Protein AF-A0A9P6FKP7-F1 (afdb_monomer)

Solvent-accessible surface area (backbone atoms only — not comparable to full-atom values): 17713 Å² total; per-residue (Å²): 61,41,43,26,73,45,76,67,35,41,53,48,51,53,57,39,40,77,68,76,38,76,38,52,28,25,21,81,44,69,72,59,40,50,53,54,58,74,67,71,57,84,51,56,48,67,39,72,34,51,47,79,41,67,70,38,45,43,56,52,46,51,50,54,50,52,49,39,50,52,56,30,52,52,51,56,57,71,69,51,74,78,80,66,96,77,80,76,78,76,82,81,82,78,84,81,81,92,82,83,90,84,83,90,85,89,83,83,90,86,88,87,88,84,90,79,86,86,79,89,76,88,82,82,92,77,82,88,84,83,81,81,88,85,89,83,85,88,87,82,90,83,92,86,88,83,87,84,89,79,80,88,74,78,74,74,80,68,79,72,74,71,95,60,71,82,55,70,64,49,67,46,38,42,42,62,76,66,64,49,78,43,48,85,93,73,52,57,68,68,58,46,46,52,25,34,38,42,37,36,52,18,46,51,49,52,45,63,64,45,46,62,54,33,51,72,35,6,66,67,27,46,76,70,78,44,56,15,36,44,35,40,50,51,29,58,51,40,43,76,44,86,49,88,39,31,59,39,40,18,52,25,24,44,50,43,50,52,50,45,59,53,46,32,67,74,33,46,90,51,44,37,45,56,43,77,44,56,51,69,90,77,76,86,87,117

Organism: NCBI:txid979761

Radius of gyration: 29.58 Å; Cα contacts (8 Å, |Δi|>4): 314; chains: 1; bounding box: 71×68×76 Å

Structure (mmCIF, N/CA/C/O backbone):
data_AF-A0A9P6FKP7-F1
#
_entry.id   AF-A0A9P6FKP7-F1
#
loop_
_atom_site.group_PDB
_atom_site.id
_atom_site.type_symbol
_atom_site.label_atom_id
_atom_site.label_alt_id
_atom_site.label_comp_id
_atom_site.label_asym_id
_atom_site.label_entity_id
_atom_site.label_seq_id
_atom_site.pdbx_PDB_ins_code
_atom_site.Cartn_x
_atom_site.Cartn_y
_atom_site.Cartn_z
_atom_site.occupancy
_atom_site.B_iso_or_equiv
_atom_site.auth_seq_id
_atom_site.auth_comp_id
_atom_site.auth_asym_id
_atom_site.auth_atom_id
_atom_site.pdbx_PDB_model_num
ATOM 1 N N . VAL A 1 1 ? -6.312 4.242 1.056 1.00 92.69 1 VAL A N 1
ATOM 2 C CA . VAL A 1 1 ? -5.580 3.553 -0.030 1.00 92.69 1 VAL A CA 1
ATOM 3 C C . VAL A 1 1 ? -4.297 4.316 -0.304 1.00 92.69 1 VAL A C 1
ATOM 5 O O . VAL A 1 1 ? -4.347 5.527 -0.473 1.00 92.69 1 VAL A O 1
ATOM 8 N N . VAL A 1 2 ? -3.158 3.633 -0.291 1.00 88.81 2 VAL A N 1
ATOM 9 C CA . VAL A 1 2 ? -1.832 4.185 -0.591 1.00 88.81 2 VAL A CA 1
ATOM 10 C C . VAL A 1 2 ? -1.500 3.819 -2.038 1.00 88.81 2 VAL A C 1
ATOM 12 O O . VAL A 1 2 ? -1.581 2.641 -2.388 1.00 88.81 2 VAL A O 1
ATOM 15 N N . ASN A 1 3 ? -1.165 4.819 -2.860 1.00 77.69 3 ASN A N 1
ATOM 16 C CA . ASN A 1 3 ? -1.049 4.721 -4.322 1.00 77.69 3 ASN A CA 1
ATOM 17 C C . ASN A 1 3 ? -2.356 4.256 -5.009 1.00 77.69 3 ASN A C 1
ATOM 1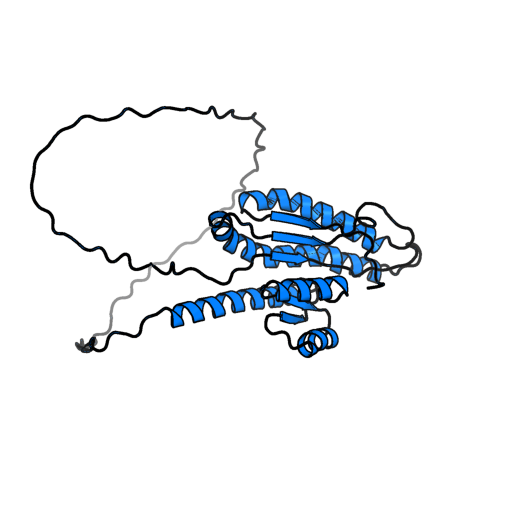9 O O . ASN A 1 3 ? -2.459 3.166 -5.571 1.00 77.69 3 ASN A O 1
ATOM 23 N N . GLY A 1 4 ? -3.394 5.098 -4.938 1.00 71.62 4 GLY A N 1
ATOM 24 C CA . GLY A 1 4 ? -4.665 4.893 -5.652 1.00 71.62 4 GLY A CA 1
ATOM 25 C C . GLY A 1 4 ? -4.664 5.386 -7.105 1.00 71.62 4 GLY A C 1
ATOM 26 O O . GLY A 1 4 ? -5.706 5.359 -7.755 1.00 71.62 4 GLY A O 1
ATOM 27 N N . SER A 1 5 ? -3.515 5.843 -7.607 1.00 72.69 5 SER A N 1
ATOM 28 C CA . SER A 1 5 ? -3.339 6.480 -8.917 1.00 72.69 5 SER A CA 1
ATOM 29 C C . SER A 1 5 ? -3.558 5.565 -10.121 1.00 72.69 5 SER A C 1
ATOM 31 O O . SER A 1 5 ? -3.745 6.056 -11.232 1.00 72.69 5 SER A O 1
ATOM 33 N N . THR A 1 6 ? -3.500 4.245 -9.935 1.00 80.19 6 THR A N 1
ATOM 34 C CA . THR A 1 6 ? -3.703 3.280 -11.025 1.00 80.19 6 THR A CA 1
ATOM 35 C C . THR A 1 6 ? -5.197 3.102 -11.333 1.00 80.19 6 THR A C 1
ATOM 37 O O . THR A 1 6 ? -6.032 3.408 -10.474 1.00 80.19 6 THR A O 1
ATOM 40 N N . PRO A 1 7 ? -5.580 2.584 -12.517 1.00 79.31 7 PRO A N 1
ATOM 41 C CA . PRO A 1 7 ? -6.981 2.297 -12.836 1.00 79.31 7 PRO A CA 1
ATOM 42 C C . PRO A 1 7 ? -7.657 1.388 -11.799 1.00 79.31 7 PRO A C 1
ATOM 44 O O . PRO A 1 7 ? -8.785 1.647 -11.386 1.00 79.31 7 PRO A O 1
ATOM 47 N N . GLU A 1 8 ? -6.940 0.372 -11.315 1.00 80.19 8 GLU A N 1
ATOM 48 C CA . GLU A 1 8 ? -7.398 -0.576 -10.295 1.00 80.19 8 GLU A CA 1
ATOM 49 C C . GLU A 1 8 ? -7.528 0.105 -8.928 1.00 80.19 8 GLU A C 1
ATOM 51 O O . GLU A 1 8 ? -8.533 -0.073 -8.242 1.00 80.19 8 GLU A O 1
ATOM 56 N N . GLY A 1 9 ? -6.541 0.928 -8.550 1.00 85.31 9 GLY A N 1
ATOM 57 C CA . GLY A 1 9 ? -6.569 1.719 -7.319 1.00 85.31 9 GLY A CA 1
ATOM 58 C C . GLY A 1 9 ? -7.733 2.711 -7.300 1.00 85.31 9 GLY A C 1
ATOM 59 O O . GLY A 1 9 ? -8.432 2.826 -6.295 1.00 85.31 9 GLY A O 1
ATOM 60 N N . SER A 1 10 ? -8.003 3.358 -8.433 1.00 85.56 10 SER A N 1
ATOM 61 C CA . SER A 1 10 ? -9.132 4.271 -8.608 1.00 85.56 10 SER A CA 1
ATOM 62 C C . SER A 1 10 ? -10.476 3.541 -8.561 1.00 85.56 10 SER A C 1
ATOM 64 O O . SER A 1 10 ? -11.374 3.977 -7.844 1.00 85.56 10 SER A O 1
ATOM 66 N N . ALA A 1 11 ? -10.623 2.412 -9.262 1.00 87.06 11 ALA A N 1
ATOM 67 C CA . ALA A 1 11 ? -11.843 1.603 -9.219 1.00 87.06 11 ALA A CA 1
ATOM 68 C C . ALA A 1 11 ? -12.126 1.049 -7.809 1.00 87.06 11 ALA A C 1
ATOM 70 O O . ALA A 1 11 ? -13.271 1.055 -7.355 1.00 87.06 11 ALA A O 1
ATOM 71 N N . LEU A 1 12 ? -11.082 0.637 -7.084 1.00 89.81 12 LEU A N 1
ATOM 72 C CA . LEU A 1 12 ? -11.168 0.204 -5.690 1.00 89.81 12 LEU A CA 1
ATOM 73 C C . LEU A 1 12 ? -11.616 1.337 -4.756 1.00 89.81 12 LEU A C 1
ATOM 75 O O . LEU A 1 12 ? -12.480 1.118 -3.912 1.00 89.81 12 LEU A O 1
ATOM 79 N N . VAL A 1 13 ? -11.059 2.542 -4.909 1.00 92.44 13 VAL A N 1
ATOM 80 C CA . VAL A 1 13 ? -11.443 3.724 -4.117 1.00 92.44 13 VAL A CA 1
ATOM 81 C C . VAL A 1 13 ? -12.921 4.073 -4.331 1.00 92.44 13 VAL A C 1
ATOM 83 O O . VAL A 1 13 ? -13.642 4.237 -3.350 1.00 92.44 13 VAL A O 1
ATOM 86 N N . LEU A 1 14 ? -13.394 4.083 -5.584 1.00 90.12 14 LEU A N 1
ATOM 87 C CA . LEU A 1 14 ? -14.816 4.275 -5.909 1.00 90.12 14 LEU A CA 1
ATOM 88 C C . LEU A 1 14 ? -15.705 3.179 -5.301 1.00 90.12 14 LEU A C 1
ATOM 90 O O . LEU A 1 14 ? -16.746 3.469 -4.718 1.00 90.12 14 LEU A O 1
ATOM 94 N N . SER A 1 15 ? -15.298 1.912 -5.414 1.00 91.56 15 SER A N 1
ATOM 95 C CA . SER A 1 15 ? -16.082 0.785 -4.897 1.00 91.56 15 SER A CA 1
ATOM 96 C C . SER A 1 15 ? -16.177 0.780 -3.367 1.00 91.56 15 SER A C 1
ATOM 98 O O . SER A 1 15 ? -17.172 0.306 -2.820 1.00 91.56 15 SER A O 1
ATOM 100 N N . LEU A 1 16 ? -15.164 1.302 -2.669 1.00 93.38 16 LEU A N 1
ATOM 101 C CA . LEU A 1 16 ? -15.177 1.470 -1.215 1.00 93.38 16 LEU A CA 1
ATOM 102 C C . LEU A 1 16 ? -16.105 2.615 -0.783 1.00 93.38 16 LEU A C 1
ATOM 104 O O . LEU A 1 16 ? -16.904 2.416 0.130 1.00 93.38 16 LEU A O 1
ATOM 108 N N . GLU A 1 17 ? -16.066 3.768 -1.455 1.00 92.25 17 GLU A N 1
ATOM 109 C CA . GLU A 1 17 ? -16.982 4.882 -1.160 1.00 92.25 17 GLU A CA 1
ATOM 110 C C . GLU A 1 17 ? -18.451 4.473 -1.384 1.00 92.25 17 GLU A C 1
ATOM 112 O O . GLU A 1 17 ? -19.287 4.646 -0.500 1.00 92.25 17 GLU A O 1
ATOM 117 N N . GLN A 1 18 ? -18.749 3.764 -2.479 1.00 91.06 18 GLN A N 1
ATOM 118 C CA . GLN A 1 18 ? -20.078 3.183 -2.744 1.00 91.06 18 GLN A CA 1
ATOM 119 C C . GLN A 1 18 ? -20.548 2.158 -1.690 1.00 91.06 18 GLN A C 1
ATOM 121 O O . GLN A 1 18 ? -21.735 1.837 -1.630 1.00 91.06 18 GLN A O 1
ATOM 126 N N . GLN A 1 19 ? -19.642 1.635 -0.859 1.00 92.56 19 GLN A N 1
ATOM 127 C CA . GLN A 1 19 ? -19.947 0.759 0.281 1.00 92.56 19 GLN A CA 1
ATOM 128 C C . GLN A 1 19 ? -20.042 1.521 1.620 1.00 92.56 19 GLN A C 1
ATOM 130 O O . GLN A 1 19 ? -20.167 0.887 2.670 1.00 92.56 19 GLN A O 1
ATOM 135 N N . GLY A 1 20 ? -19.996 2.857 1.604 1.00 91.81 20 GLY A N 1
ATOM 136 C CA . GLY A 1 20 ? -20.065 3.708 2.795 1.00 91.81 20 GLY A CA 1
ATOM 137 C C . GLY A 1 20 ? -18.758 3.781 3.589 1.00 91.81 20 GLY A C 1
ATOM 138 O O . GLY A 1 20 ? -18.792 3.966 4.806 1.00 91.81 20 GLY A O 1
ATOM 139 N N . PHE A 1 21 ? -17.603 3.587 2.941 1.00 94.00 21 PHE A N 1
ATOM 140 C CA . PHE A 1 21 ? -16.301 3.855 3.556 1.00 94.00 21 PHE A CA 1
ATOM 141 C C . PHE A 1 21 ? -15.818 5.266 3.223 1.00 94.00 21 PHE A C 1
ATOM 143 O O . PHE A 1 21 ? -15.814 5.657 2.062 1.00 94.00 21 PHE A O 1
ATOM 150 N N . ILE A 1 22 ? -15.274 5.963 4.223 1.00 95.38 22 ILE A N 1
ATOM 151 C CA . ILE A 1 22 ? -14.462 7.164 4.003 1.00 95.38 22 ILE A CA 1
ATOM 152 C C . ILE A 1 22 ? -13.069 6.738 3.527 1.00 95.38 22 ILE A C 1
ATOM 154 O O . ILE A 1 22 ? -12.379 5.960 4.196 1.00 95.38 22 ILE A O 1
ATOM 158 N N . VAL A 1 23 ? -12.652 7.224 2.356 1.00 95.69 23 VAL A N 1
ATOM 159 C CA . VAL A 1 23 ? -11.459 6.763 1.637 1.00 95.69 23 VAL A CA 1
ATOM 160 C C . VAL A 1 23 ? -10.448 7.889 1.439 1.00 95.69 23 VAL A C 1
ATOM 162 O O . VAL A 1 23 ? -10.459 8.620 0.451 1.00 95.69 23 VAL A O 1
ATOM 165 N N . PHE A 1 24 ? -9.469 7.954 2.337 1.00 96.00 24 PHE A N 1
ATOM 166 C CA . PHE A 1 24 ? -8.235 8.697 2.082 1.00 96.00 24 PHE A CA 1
ATOM 167 C C . PHE A 1 24 ? -7.427 8.003 0.982 1.00 96.00 24 PHE A C 1
ATOM 169 O O . PHE A 1 24 ? -7.105 6.816 1.113 1.00 96.00 24 PHE A O 1
ATOM 176 N N . VAL A 1 25 ? -7.090 8.719 -0.093 1.00 94.69 25 VAL A N 1
ATOM 177 C CA . VAL A 1 25 ? -6.343 8.182 -1.240 1.00 94.69 25 VAL A CA 1
ATOM 178 C C . VAL A 1 25 ? -5.053 8.965 -1.485 1.00 94.69 25 VAL A C 1
ATOM 180 O O . VAL A 1 25 ? -5.077 10.156 -1.778 1.00 94.69 25 VAL A O 1
ATOM 183 N N . GLY A 1 26 ? -3.916 8.277 -1.369 1.00 93.19 26 GLY A N 1
ATOM 184 C CA . GLY A 1 26 ? -2.616 8.814 -1.767 1.00 93.19 26 GLY A CA 1
ATOM 185 C C . GLY A 1 26 ? -2.457 8.772 -3.287 1.00 93.19 26 GLY A C 1
ATOM 186 O O . GLY A 1 26 ? -2.590 7.694 -3.875 1.00 93.19 26 GLY A O 1
ATOM 187 N N . VAL A 1 27 ? -2.173 9.924 -3.896 1.00 91.56 27 VAL A N 1
ATOM 188 C CA . VAL A 1 27 ? -1.928 10.115 -5.336 1.00 91.56 27 VAL A CA 1
ATOM 189 C C . VAL A 1 27 ? -0.565 10.768 -5.584 1.00 91.56 27 VAL A C 1
ATOM 191 O O . VAL A 1 27 ? -0.015 11.402 -4.689 1.00 91.56 27 VAL A O 1
ATOM 194 N N . ALA A 1 28 ? -0.008 10.627 -6.787 1.00 86.88 28 ALA A N 1
ATOM 195 C CA . ALA A 1 28 ? 1.350 11.088 -7.092 1.00 86.88 28 ALA A CA 1
ATOM 196 C C . ALA A 1 28 ? 1.440 12.578 -7.475 1.00 86.88 28 ALA A C 1
ATOM 198 O O . ALA A 1 28 ? 2.487 13.194 -7.296 1.00 86.88 28 ALA A O 1
ATOM 199 N N . ASP A 1 29 ? 0.368 13.163 -8.020 1.00 89.75 29 ASP A N 1
ATOM 200 C CA . ASP A 1 29 ? 0.383 14.524 -8.564 1.00 89.75 29 ASP A CA 1
ATOM 201 C C . ASP A 1 29 ? -0.963 15.260 -8.404 1.00 89.75 29 ASP A C 1
ATOM 203 O O . ASP A 1 29 ? -1.979 14.694 -7.986 1.00 89.75 29 ASP A O 1
ATOM 207 N N . SER A 1 30 ? -0.963 16.555 -8.732 1.00 91.44 30 SER A N 1
ATOM 208 C CA . SER A 1 30 ? -2.143 17.416 -8.640 1.00 91.44 30 SER A CA 1
ATOM 209 C C . SER A 1 30 ? -3.207 17.135 -9.705 1.00 91.44 30 SER A C 1
ATOM 211 O O . SER A 1 30 ? -4.384 17.335 -9.430 1.00 91.44 30 SER A O 1
ATOM 213 N N . ALA A 1 31 ? -2.856 16.636 -10.892 1.00 90.31 31 ALA A N 1
ATOM 214 C CA . ALA A 1 31 ? -3.838 16.321 -11.932 1.00 90.31 31 ALA A CA 1
ATOM 215 C C . ALA A 1 31 ? -4.692 15.097 -11.553 1.00 90.31 31 ALA A C 1
ATOM 217 O O . ALA A 1 31 ? -5.891 15.065 -11.834 1.00 90.31 31 ALA A O 1
ATOM 218 N N . GLN A 1 32 ? -4.092 14.127 -10.857 1.00 87.38 32 GLN A N 1
ATOM 219 C CA . GLN A 1 32 ? -4.777 12.979 -10.257 1.00 87.38 32 GLN A CA 1
ATOM 220 C C . GLN A 1 32 ? -5.671 13.399 -9.081 1.00 87.38 32 GLN A C 1
ATOM 222 O O . GLN A 1 32 ? -6.799 12.924 -8.960 1.00 87.38 32 GLN A O 1
ATOM 227 N N . LEU A 1 33 ? -5.204 14.324 -8.237 1.00 90.31 33 LEU A N 1
ATOM 228 C CA . LEU A 1 33 ? -5.996 14.906 -7.148 1.00 90.31 33 LEU A CA 1
ATOM 229 C C . LEU A 1 33 ? -7.242 15.643 -7.684 1.00 90.31 33 LEU A C 1
ATOM 231 O O . LEU A 1 33 ? -8.353 15.388 -7.219 1.00 90.31 33 LEU A O 1
ATOM 235 N N . GLU A 1 34 ? -7.085 16.458 -8.730 1.00 89.88 34 GLU A N 1
ATOM 236 C CA . GLU A 1 34 ? -8.200 17.124 -9.419 1.00 89.88 34 GLU A CA 1
ATOM 237 C C . GLU A 1 34 ? -9.125 16.149 -10.175 1.00 89.88 34 GLU A C 1
ATOM 239 O O . GLU A 1 34 ? -10.302 16.442 -10.369 1.00 89.88 34 GLU A O 1
ATOM 244 N N . GLU A 1 35 ? -8.646 14.975 -10.603 1.00 88.19 35 GLU A N 1
ATOM 245 C CA . GLU A 1 35 ? -9.503 13.914 -11.161 1.00 88.19 35 GLU A CA 1
ATOM 246 C C . GLU A 1 35 ? -10.424 13.300 -10.101 1.00 88.19 35 GLU A C 1
ATOM 248 O O . GLU A 1 35 ? -11.600 13.077 -10.390 1.00 88.19 35 GLU A O 1
ATOM 253 N N . PHE A 1 36 ? -9.946 13.091 -8.870 1.00 88.06 36 PHE A N 1
ATOM 254 C CA . PHE A 1 36 ? -10.815 12.657 -7.773 1.00 88.06 36 PHE A CA 1
ATOM 255 C C . PHE A 1 36 ? -11.839 13.738 -7.395 1.00 88.06 36 PHE A C 1
ATOM 257 O O . PHE A 1 36 ? -13.023 13.421 -7.285 1.00 88.06 36 PHE A O 1
ATOM 264 N N . TYR A 1 37 ? -11.443 15.013 -7.292 1.00 88.31 37 TYR A N 1
ATOM 265 C CA . TYR A 1 37 ? -12.398 16.094 -7.007 1.00 88.31 37 TYR A CA 1
ATOM 266 C C . TYR A 1 37 ? -13.434 16.302 -8.121 1.00 88.31 37 TYR A C 1
ATOM 268 O O . TYR A 1 37 ? -14.619 16.471 -7.828 1.00 88.31 37 TYR A O 1
ATOM 276 N N . ARG A 1 38 ? -13.048 16.208 -9.403 1.00 87.19 38 ARG A N 1
ATOM 277 C CA . ARG A 1 38 ? -13.991 16.317 -10.536 1.00 87.19 38 ARG A CA 1
ATOM 278 C C . ARG A 1 38 ? -15.040 15.202 -10.593 1.00 87.19 38 ARG A C 1
ATOM 280 O O . ARG A 1 38 ? -16.027 15.363 -11.308 1.00 87.19 38 ARG A O 1
ATOM 287 N N . ARG A 1 39 ? -14.874 14.104 -9.845 1.00 82.44 39 ARG A N 1
ATOM 288 C CA . ARG A 1 39 ? -15.897 13.051 -9.707 1.00 82.44 39 ARG A CA 1
ATOM 289 C C . ARG A 1 39 ? -17.008 13.418 -8.709 1.00 82.44 39 ARG A C 1
ATOM 291 O O . ARG A 1 39 ? -18.053 12.780 -8.739 1.00 82.44 39 ARG A O 1
ATOM 298 N N . GLY A 1 40 ? -16.831 14.466 -7.893 1.00 66.38 40 GLY A N 1
ATOM 299 C CA . GLY A 1 40 ? -17.883 15.046 -7.035 1.00 66.38 40 GLY A CA 1
ATOM 300 C C . GLY A 1 40 ? -18.221 14.251 -5.766 1.00 66.38 40 GLY A C 1
ATOM 301 O O . GLY A 1 40 ? -19.252 14.494 -5.136 1.00 66.38 40 GLY A O 1
ATOM 302 N N . LEU A 1 41 ? -17.365 13.299 -5.410 1.00 75.00 41 LEU A N 1
ATOM 303 C CA . LEU A 1 41 ? -17.586 12.284 -4.382 1.00 75.00 41 LEU A CA 1
ATOM 304 C C . LEU A 1 41 ? -17.176 12.803 -2.998 1.00 75.00 41 LEU A C 1
ATOM 306 O O . LEU A 1 41 ? -16.128 13.432 -2.861 1.00 75.00 41 LEU A O 1
ATOM 310 N N . GLN A 1 42 ? -18.038 12.611 -1.996 1.00 79.12 42 GLN A N 1
ATOM 311 C CA . GLN A 1 42 ? -17.963 13.350 -0.724 1.00 79.12 42 GLN A CA 1
ATOM 312 C C . GLN A 1 42 ? -17.009 12.698 0.280 1.00 79.12 42 GLN A C 1
ATOM 314 O O . GLN A 1 42 ? -16.257 13.393 0.962 1.00 79.12 42 GLN A O 1
ATOM 319 N N . ASP A 1 43 ? -17.007 11.366 0.327 1.00 92.06 43 ASP A N 1
ATOM 320 C CA . ASP A 1 43 ? -16.254 10.577 1.305 1.00 92.06 43 ASP A CA 1
ATOM 321 C C . ASP A 1 43 ? -14.855 10.169 0.791 1.00 92.06 43 ASP A C 1
ATOM 323 O O . ASP A 1 43 ? -14.164 9.354 1.406 1.00 92.06 43 ASP A O 1
ATOM 327 N N . ILE A 1 44 ? -14.399 10.736 -0.335 1.00 93.56 44 ILE A N 1
ATOM 328 C CA . ILE A 1 44 ? -13.060 10.506 -0.899 1.00 93.56 44 ILE A CA 1
ATOM 329 C C . ILE A 1 44 ? -12.162 11.713 -0.623 1.00 93.56 44 ILE A C 1
ATOM 331 O O . ILE A 1 44 ? -12.423 12.828 -1.071 1.00 93.56 44 ILE A O 1
ATOM 335 N N . HIS A 1 45 ? -11.041 11.473 0.055 1.00 94.00 45 HIS A N 1
ATOM 336 C CA . HIS A 1 45 ? -10.071 12.507 0.416 1.00 94.00 45 HIS A CA 1
ATOM 337 C C . HIS A 1 45 ? -8.734 12.271 -0.311 1.00 94.00 45 HIS A C 1
ATOM 339 O O . HIS A 1 45 ? -7.885 11.525 0.195 1.00 94.00 45 HIS A O 1
ATOM 345 N N . PRO A 1 46 ? -8.526 12.858 -1.507 1.00 93.94 46 PRO A N 1
ATOM 346 C CA . PRO A 1 46 ? -7.267 12.750 -2.228 1.00 93.94 46 PRO A CA 1
ATOM 347 C C . PRO A 1 46 ? -6.171 13.596 -1.575 1.00 93.94 46 PRO A C 1
ATOM 349 O O . PRO A 1 46 ? -6.377 14.746 -1.186 1.00 93.94 46 PRO A O 1
ATOM 352 N N . VAL A 1 47 ? -4.975 13.025 -1.472 1.00 94.31 47 VAL A N 1
ATOM 353 C CA . VAL A 1 47 ? -3.788 13.674 -0.908 1.00 94.31 47 VAL A CA 1
ATOM 354 C C . VAL A 1 47 ? -2.587 13.332 -1.781 1.00 94.31 47 VAL A C 1
ATOM 356 O O . VAL A 1 47 ? -2.390 12.167 -2.114 1.00 94.31 47 VAL A O 1
ATOM 359 N N . ILE A 1 48 ? -1.768 14.324 -2.134 1.00 93.69 48 ILE A N 1
ATOM 360 C CA . ILE A 1 48 ? -0.490 14.073 -2.815 1.00 93.69 48 ILE A CA 1
ATOM 361 C C . ILE A 1 48 ? 0.484 13.434 -1.817 1.00 93.69 48 ILE A C 1
ATOM 363 O O . ILE A 1 48 ? 0.692 13.986 -0.734 1.00 93.69 48 ILE A O 1
ATOM 367 N N . VAL A 1 49 ? 1.051 12.282 -2.179 1.00 93.44 49 VAL A N 1
ATOM 368 C CA . VAL A 1 49 ? 1.987 11.494 -1.364 1.00 93.44 49 VAL A CA 1
ATOM 369 C C . VAL A 1 49 ? 3.083 10.928 -2.265 1.00 93.44 49 VAL A C 1
ATOM 371 O O . VAL A 1 49 ? 2.784 10.120 -3.145 1.00 93.44 49 VAL A O 1
ATOM 374 N N . ASP A 1 50 ? 4.342 11.300 -2.023 1.00 92.31 50 ASP A N 1
ATOM 375 C CA . ASP A 1 50 ? 5.481 10.527 -2.534 1.00 92.31 50 ASP A CA 1
ATOM 376 C C . ASP A 1 50 ? 5.822 9.428 -1.515 1.00 92.31 50 ASP A C 1
ATOM 378 O O . ASP A 1 50 ? 5.736 9.641 -0.305 1.00 92.31 50 ASP A O 1
ATOM 382 N N . LEU A 1 51 ? 6.161 8.233 -1.998 1.00 91.38 51 LEU A N 1
ATOM 383 C CA . LEU A 1 51 ? 6.477 7.077 -1.157 1.00 91.38 51 LEU A CA 1
ATOM 384 C C . LEU A 1 51 ? 7.985 6.896 -0.940 1.00 91.38 51 LEU A C 1
ATOM 386 O O . LEU A 1 51 ? 8.355 6.046 -0.133 1.00 91.38 51 LEU A O 1
ATOM 390 N N . THR A 1 52 ? 8.850 7.685 -1.594 1.00 91.50 52 THR A N 1
ATOM 391 C CA . THR A 1 52 ? 10.269 7.773 -1.191 1.00 91.50 52 THR A CA 1
ATOM 392 C C . THR A 1 52 ? 10.494 8.690 0.013 1.00 91.50 52 THR A C 1
ATOM 394 O O . THR A 1 52 ? 11.489 8.524 0.713 1.00 91.50 52 THR A O 1
ATOM 397 N N . GLU A 1 53 ? 9.570 9.616 0.296 1.00 94.75 53 GLU A N 1
ATOM 398 C CA . GLU A 1 53 ? 9.772 10.693 1.274 1.00 94.75 53 GLU A CA 1
ATOM 399 C C . GLU A 1 53 ? 9.002 10.450 2.584 1.00 94.75 53 GLU A C 1
ATOM 401 O O . GLU A 1 53 ? 7.770 10.528 2.623 1.00 94.75 53 GLU A O 1
ATOM 406 N N . GLU A 1 54 ? 9.722 10.212 3.688 1.00 96.12 54 GLU A N 1
ATOM 407 C CA . GLU A 1 54 ? 9.127 9.922 5.005 1.00 96.12 54 GLU A CA 1
ATOM 408 C C . GLU A 1 54 ? 8.153 11.010 5.478 1.00 96.12 54 GLU A C 1
ATOM 410 O O . GLU A 1 54 ? 7.029 10.685 5.866 1.00 96.12 54 GLU A O 1
ATOM 415 N N . ASP A 1 55 ? 8.516 12.290 5.357 1.00 97.38 55 ASP A N 1
ATOM 416 C CA . ASP A 1 55 ? 7.641 13.408 5.732 1.00 97.38 55 ASP A CA 1
ATOM 417 C C . ASP A 1 55 ? 6.344 13.454 4.904 1.00 97.38 55 ASP A C 1
ATOM 419 O O . ASP A 1 55 ? 5.298 13.858 5.416 1.00 97.38 55 ASP A O 1
ATOM 423 N N . SER A 1 56 ? 6.369 13.006 3.642 1.00 96.06 56 SER A N 1
ATOM 424 C CA . SER A 1 56 ? 5.179 12.969 2.780 1.00 96.06 56 SER A CA 1
ATOM 425 C C . SER A 1 56 ? 4.207 11.878 3.233 1.00 96.06 56 SER A C 1
ATOM 427 O O . SER A 1 56 ? 3.010 12.130 3.414 1.00 96.06 56 SER A O 1
ATOM 429 N N . VAL A 1 57 ? 4.729 10.679 3.515 1.00 96.00 57 VAL A N 1
ATOM 430 C CA . VAL A 1 57 ? 3.936 9.565 4.055 1.00 96.00 57 VAL A CA 1
ATOM 431 C C . VAL A 1 57 ? 3.434 9.878 5.465 1.00 96.00 57 VAL A C 1
ATOM 433 O O . VAL A 1 57 ? 2.271 9.608 5.773 1.00 96.00 57 VAL A O 1
ATOM 436 N N . LYS A 1 58 ? 4.256 10.509 6.310 1.00 97.00 58 LYS A N 1
ATOM 437 C CA . LYS A 1 58 ? 3.841 10.947 7.645 1.00 97.00 58 LYS A CA 1
ATOM 438 C C . LYS A 1 58 ? 2.725 11.991 7.562 1.00 97.00 58 LYS A C 1
ATOM 440 O O . LYS A 1 58 ? 1.686 11.801 8.186 1.00 97.00 58 LYS A O 1
ATOM 445 N N . ALA A 1 59 ? 2.867 13.029 6.735 1.00 97.19 59 ALA A N 1
ATOM 446 C CA . ALA A 1 59 ? 1.842 14.061 6.560 1.00 97.19 59 ALA A CA 1
ATOM 447 C C . ALA A 1 59 ? 0.513 13.516 5.994 1.00 97.19 59 ALA A C 1
ATOM 449 O O . ALA A 1 59 ? -0.552 14.077 6.262 1.00 97.19 59 ALA A O 1
ATOM 450 N N . PHE A 1 60 ? 0.543 12.415 5.234 1.00 96.31 60 PHE A N 1
ATOM 451 C CA . PHE A 1 60 ? -0.665 11.681 4.846 1.00 96.31 60 PHE A CA 1
ATOM 452 C C . PHE A 1 60 ? -1.338 11.000 6.044 1.00 96.31 60 PHE A C 1
ATOM 454 O O . PHE A 1 60 ? -2.545 11.147 6.235 1.00 96.31 60 PHE A O 1
ATOM 461 N N . VAL A 1 61 ? -0.571 10.288 6.872 1.00 96.88 61 VAL A N 1
ATOM 462 C CA . VAL A 1 61 ? -1.102 9.593 8.055 1.00 96.88 61 VAL A CA 1
ATOM 463 C C . VAL A 1 61 ? -1.575 10.572 9.132 1.00 96.88 61 VAL A C 1
ATOM 465 O O . VAL A 1 61 ? -2.632 10.350 9.721 1.00 96.88 61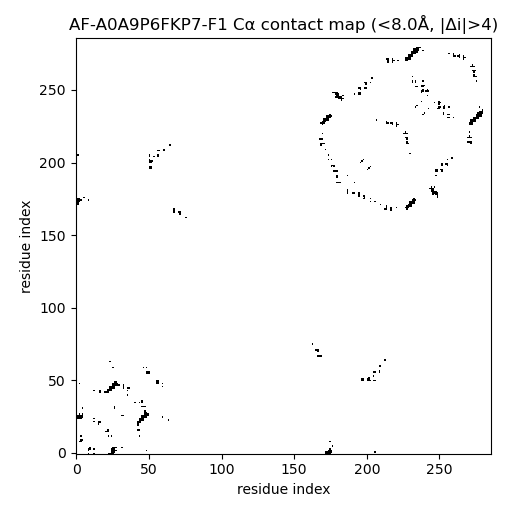 VAL A O 1
ATOM 468 N N . ASP A 1 62 ? -0.873 11.687 9.331 1.00 97.19 62 ASP A N 1
ATOM 469 C CA . ASP A 1 62 ? -1.275 12.760 10.246 1.00 97.19 62 ASP A CA 1
ATOM 470 C C . ASP A 1 62 ? -2.647 13.342 9.856 1.00 97.19 62 ASP A C 1
ATOM 472 O O . ASP A 1 62 ? -3.486 13.567 10.725 1.00 97.19 62 ASP A O 1
ATOM 476 N N . LYS A 1 63 ? -2.930 13.512 8.552 1.00 96.81 63 LYS A N 1
ATOM 477 C CA . LYS A 1 63 ? -4.259 13.935 8.061 1.00 96.81 63 LYS A CA 1
ATOM 478 C C . LYS A 1 63 ? -5.350 12.905 8.360 1.00 96.81 63 LYS A C 1
ATOM 480 O O . LYS A 1 63 ? -6.448 13.291 8.754 1.00 96.81 63 LYS A O 1
ATOM 485 N N . VAL A 1 64 ? -5.056 11.610 8.207 1.00 96.62 64 VAL A N 1
ATOM 486 C CA . VAL A 1 64 ? -5.991 10.524 8.563 1.00 96.62 64 VAL A CA 1
ATOM 487 C C . VAL A 1 64 ? -6.275 10.528 10.069 1.00 96.62 64 VAL A C 1
ATOM 489 O O . VAL A 1 64 ? -7.430 10.404 10.472 1.00 96.62 64 VAL A O 1
ATOM 492 N N . ALA A 1 65 ? -5.245 10.696 10.902 1.00 95.88 65 ALA A N 1
ATOM 493 C CA . ALA A 1 65 ? -5.386 10.767 12.355 1.00 95.88 65 ALA A CA 1
ATOM 494 C C . ALA A 1 65 ? -6.205 11.993 12.789 1.00 95.88 65 ALA A C 1
ATOM 496 O O . ALA A 1 65 ? -7.197 11.836 13.498 1.00 95.88 65 ALA A O 1
ATOM 497 N N . ALA A 1 66 ? -5.851 13.184 12.296 1.00 95.62 66 ALA A N 1
ATOM 498 C CA . ALA A 1 66 ? -6.536 14.434 12.617 1.00 95.62 66 ALA A CA 1
ATOM 499 C C . ALA A 1 66 ? -8.013 14.422 12.196 1.00 95.62 66 ALA A C 1
ATOM 501 O O . ALA A 1 66 ? -8.861 14.886 12.952 1.00 95.62 66 ALA A O 1
ATOM 502 N N . PHE A 1 67 ? -8.346 13.842 11.036 1.00 94.94 67 PHE A N 1
ATOM 503 C CA . PHE A 1 67 ? -9.740 13.666 10.620 1.00 94.94 67 PHE A CA 1
ATOM 504 C C . PHE A 1 67 ? -10.508 12.731 11.561 1.00 94.94 67 PHE A C 1
ATOM 506 O O . PHE A 1 67 ? -11.615 13.056 11.985 1.00 94.94 67 PHE A O 1
ATOM 513 N N . ILE A 1 68 ? -9.924 11.579 11.915 1.00 93.00 68 ILE A N 1
ATOM 514 C CA . ILE A 1 68 ? -10.545 10.632 12.850 1.00 93.00 68 ILE A CA 1
ATOM 515 C C . ILE A 1 68 ? -10.789 11.302 14.207 1.00 93.00 68 ILE A C 1
ATOM 517 O O . ILE A 1 68 ? -11.845 11.100 14.798 1.00 93.00 68 ILE A O 1
ATOM 521 N N . GLU A 1 69 ? -9.849 12.099 14.707 1.00 91.06 69 GLU A N 1
ATOM 522 C CA . GLU A 1 69 ? -9.993 12.771 16.002 1.00 91.06 69 GLU A CA 1
ATOM 523 C C . GLU A 1 69 ? -11.035 13.904 15.918 1.00 91.06 69 GLU A C 1
ATOM 525 O O . GLU A 1 69 ? -12.021 13.857 16.652 1.00 91.06 69 GLU A O 1
ATOM 530 N N . GLN A 1 70 ? -10.957 14.793 14.918 1.00 91.06 70 GLN A N 1
ATOM 531 C CA . GLN A 1 70 ? -11.935 15.870 14.691 1.00 91.06 70 GLN A CA 1
ATOM 532 C C . GLN A 1 70 ? -13.385 15.369 14.556 1.00 91.06 70 GLN A C 1
ATOM 534 O O . GLN A 1 70 ? -14.299 15.958 15.134 1.00 91.06 70 GLN A O 1
ATOM 539 N N . GLN A 1 71 ? -13.620 14.301 13.787 1.00 89.56 71 GLN A N 1
ATOM 540 C CA . GLN A 1 71 ? -14.974 13.775 13.579 1.00 89.56 71 GLN A CA 1
ATOM 541 C C . GLN A 1 71 ? -15.557 13.152 14.853 1.00 89.56 71 GLN A C 1
ATOM 543 O O . GLN A 1 71 ? -16.753 13.275 15.118 1.00 89.56 71 GLN A O 1
ATOM 548 N N . ASN A 1 72 ? -14.722 12.496 15.662 1.00 87.25 72 ASN A N 1
ATOM 549 C CA . ASN A 1 72 ? -15.159 11.927 16.933 1.00 87.25 72 ASN A CA 1
ATOM 550 C C . ASN A 1 72 ? -15.396 13.015 17.995 1.00 87.25 72 ASN A C 1
ATOM 552 O O . ASN A 1 72 ? -16.378 12.923 18.728 1.00 87.25 72 ASN A O 1
ATOM 556 N N . ASP A 1 73 ? -14.578 14.069 18.028 1.00 85.75 73 ASP A N 1
ATOM 557 C CA . ASP A 1 73 ? -14.790 15.223 18.910 1.00 85.75 73 ASP A CA 1
ATOM 558 C C . ASP A 1 73 ? -16.092 15.968 18.570 1.00 85.75 73 ASP A C 1
ATOM 560 O O . ASP A 1 73 ? -16.864 16.296 19.470 1.00 85.75 73 ASP A O 1
ATOM 564 N N . HIS A 1 74 ? -16.395 16.168 17.280 1.00 79.31 74 HIS A N 1
ATOM 565 C CA . HIS A 1 74 ? -17.659 16.773 16.837 1.00 79.31 74 HIS A CA 1
ATOM 566 C C . HIS A 1 74 ? -18.883 15.979 17.326 1.00 79.31 74 HIS A C 1
ATOM 568 O O . HIS A 1 74 ? -19.821 16.553 17.878 1.00 79.31 74 HIS A O 1
ATOM 574 N N . LEU A 1 75 ? -18.848 14.649 17.201 1.00 75.31 75 LEU A N 1
ATOM 575 C CA . LEU A 1 75 ? -19.907 13.767 17.702 1.00 75.31 75 LEU A CA 1
ATOM 576 C C . LEU A 1 75 ? -20.048 13.821 19.231 1.00 75.31 75 LEU A C 1
ATOM 578 O O . LEU A 1 75 ? -21.163 13.769 19.746 1.00 75.31 75 LEU A O 1
ATOM 582 N N . LEU A 1 76 ? -18.944 13.949 19.974 1.00 71.31 76 LEU A N 1
ATOM 583 C CA . LEU A 1 76 ? -18.986 14.119 21.430 1.00 71.31 76 LEU A CA 1
ATOM 584 C C . LEU A 1 76 ? -19.593 15.471 21.842 1.00 71.31 76 LEU A C 1
ATOM 586 O O . LEU A 1 76 ? -20.254 15.536 22.878 1.00 71.31 76 LEU A O 1
ATOM 590 N N . MET A 1 77 ? -19.426 16.523 21.031 1.00 66.19 77 MET A N 1
ATOM 591 C CA . MET A 1 77 ? -20.108 17.809 21.230 1.00 66.19 77 MET A CA 1
ATOM 592 C C . MET A 1 77 ? -21.608 17.724 20.911 1.00 66.19 77 MET A C 1
ATOM 594 O O . MET A 1 77 ? -22.410 18.250 21.673 1.00 66.19 77 MET A O 1
ATOM 598 N N . GLU A 1 78 ? -22.004 17.030 19.839 1.00 60.22 78 GLU A N 1
ATOM 599 C CA . GLU A 1 78 ? -23.416 16.854 19.452 1.00 60.22 78 GLU A CA 1
ATOM 600 C C . GLU A 1 78 ? -24.203 15.962 20.437 1.00 60.22 78 GLU A C 1
ATOM 602 O O . GLU A 1 78 ? -25.395 16.167 20.665 1.00 60.22 78 GLU A O 1
ATOM 607 N N . ILE A 1 79 ? -23.537 14.988 21.067 1.00 58.97 79 ILE A N 1
ATOM 608 C CA . ILE A 1 79 ? -24.135 14.085 22.068 1.00 58.97 79 ILE A CA 1
ATOM 609 C C . ILE A 1 79 ? -24.246 14.741 23.460 1.00 58.97 79 ILE A C 1
ATOM 611 O O . ILE A 1 79 ? -24.996 14.250 24.309 1.00 58.97 79 ILE A O 1
ATOM 615 N N . ALA A 1 80 ? -23.540 15.847 23.719 1.00 52.84 80 ALA A N 1
ATOM 616 C CA . ALA A 1 80 ? -23.640 16.573 24.981 1.00 52.84 80 ALA A CA 1
ATOM 617 C C . ALA A 1 80 ? -25.007 17.288 25.083 1.00 52.84 80 ALA A C 1
ATOM 619 O O . ALA A 1 80 ? -25.261 18.225 24.326 1.00 52.84 80 ALA A O 1
ATOM 620 N N . PRO A 1 81 ? -25.909 16.893 26.006 1.00 45.06 81 PRO A N 1
ATOM 621 C CA . PRO A 1 81 ? -27.191 17.573 26.149 1.00 45.06 81 PRO A CA 1
ATOM 622 C C . PRO A 1 81 ? -26.970 19.001 26.656 1.00 45.06 81 PRO A C 1
ATOM 624 O O . PRO A 1 81 ? -26.135 19.217 27.539 1.00 45.06 81 PRO A O 1
ATOM 627 N N . GLU A 1 82 ? -27.751 19.962 26.150 1.00 42.94 82 GLU A N 1
ATOM 628 C CA . GLU A 1 82 ? -27.707 21.333 26.667 1.00 42.94 82 GLU A CA 1
ATOM 629 C C . GLU A 1 82 ? -27.881 21.353 28.198 1.00 42.94 82 GLU A C 1
ATOM 631 O O . GLU A 1 82 ? -28.687 20.583 28.746 1.00 42.94 82 GLU A O 1
ATOM 636 N N . PRO A 1 83 ? -27.148 22.229 28.914 1.00 41.41 83 PRO A N 1
ATOM 637 C CA . PRO A 1 83 ? -27.306 22.368 30.353 1.00 41.41 83 PRO A CA 1
ATOM 638 C C . PRO A 1 83 ? -28.752 22.762 30.665 1.00 41.41 83 PRO A C 1
ATOM 640 O O . PRO A 1 83 ? -29.249 23.782 30.187 1.00 41.41 83 PRO A O 1
ATOM 643 N N . TRP A 1 84 ? -29.428 21.938 31.472 1.00 38.34 84 TRP A N 1
ATOM 644 C CA . TRP A 1 84 ? -30.840 22.118 31.816 1.00 38.34 84 TRP A CA 1
ATOM 645 C C . TRP A 1 84 ? -31.127 23.564 32.266 1.00 38.34 84 TRP A C 1
ATOM 647 O O . TRP A 1 84 ? -30.412 24.062 33.146 1.00 38.34 84 TRP A O 1
ATOM 657 N N . PRO A 1 85 ? -32.180 24.229 31.743 1.00 37.66 85 PRO A N 1
ATOM 658 C CA . PRO A 1 85 ? -32.525 25.592 32.140 1.00 37.66 85 PRO A CA 1
ATOM 659 C C . PRO A 1 85 ? -32.857 25.664 33.640 1.00 37.66 85 PRO A C 1
ATOM 661 O O . PRO A 1 85 ? -33.962 25.331 34.065 1.00 37.66 85 PRO A O 1
ATOM 664 N N . GLY A 1 86 ? -31.879 26.070 34.454 1.00 40.38 86 GLY A N 1
ATOM 665 C CA . GLY A 1 86 ? -32.015 26.129 35.912 1.00 40.38 86 GLY A CA 1
ATOM 666 C C . GLY A 1 86 ? -30.705 26.145 36.706 1.00 40.38 86 GLY A C 1
ATOM 667 O O . GLY A 1 86 ? -30.696 26.670 37.818 1.00 40.38 86 GLY A O 1
ATOM 668 N N . THR A 1 87 ? -29.590 25.626 36.175 1.00 37.44 87 THR A N 1
ATOM 669 C CA . THR A 1 87 ? -28.309 25.579 36.917 1.00 37.44 87 THR A CA 1
ATOM 670 C C . THR A 1 87 ? -27.531 26.899 36.841 1.00 37.44 87 THR A C 1
ATOM 672 O O . THR A 1 87 ? -26.447 26.980 36.266 1.00 37.44 87 THR A O 1
ATOM 675 N N . THR A 1 88 ? -28.070 27.950 37.461 1.00 34.09 88 THR A N 1
ATOM 676 C CA . THR A 1 88 ? -27.331 29.197 37.704 1.00 34.09 88 THR A CA 1
ATOM 677 C C . THR A 1 88 ? -26.259 28.957 38.768 1.00 34.09 88 THR A C 1
ATOM 679 O O . THR A 1 88 ? -26.543 29.012 39.965 1.00 34.09 88 THR A O 1
ATOM 682 N N . LEU A 1 89 ? -25.017 28.705 38.348 1.00 36.09 89 LEU A N 1
ATOM 683 C CA . LEU A 1 89 ? -23.866 28.718 39.252 1.00 36.09 89 LEU A CA 1
ATOM 684 C C . LEU A 1 89 ? -23.648 30.145 39.771 1.00 36.09 89 LEU A C 1
ATOM 686 O O . LEU A 1 89 ? -23.178 31.018 39.043 1.00 36.09 89 LEU A O 1
ATOM 690 N N . GLN A 1 90 ? -23.997 30.386 41.036 1.00 32.16 90 GLN A N 1
ATOM 691 C CA . GLN A 1 90 ? -23.648 31.629 41.716 1.00 32.16 90 GLN A CA 1
ATOM 692 C C . GLN A 1 90 ? -22.137 31.660 41.965 1.00 32.16 90 GLN A C 1
ATOM 694 O O . GLN A 1 90 ? -21.587 30.798 42.647 1.00 32.16 90 GLN A O 1
ATOM 699 N N . SER A 1 91 ? -21.463 32.662 41.405 1.00 35.12 91 SER A N 1
ATOM 700 C CA . SER A 1 91 ? -20.035 32.882 41.609 1.00 35.12 91 SER A CA 1
ATOM 701 C C . SER A 1 91 ? -19.780 33.535 42.971 1.00 35.12 91 SER A C 1
ATOM 703 O O . SER A 1 91 ? -19.722 34.764 43.072 1.00 35.12 91 SER A O 1
ATOM 705 N N . GLU A 1 92 ? -19.610 32.730 44.021 1.00 31.42 92 GLU A N 1
ATOM 706 C CA . GLU A 1 92 ? -19.077 33.215 45.300 1.00 31.42 92 GLU A CA 1
ATOM 707 C C . GLU A 1 92 ? -17.585 33.546 45.158 1.00 31.42 92 GLU A C 1
ATOM 709 O O . GLU A 1 92 ? -16.700 32.733 45.419 1.00 31.42 92 GLU A O 1
ATOM 714 N N . ALA A 1 93 ? -17.303 34.772 44.720 1.00 31.84 93 ALA A N 1
ATOM 715 C CA . ALA A 1 93 ? -15.958 35.327 44.677 1.00 31.84 93 ALA A CA 1
ATOM 716 C C . ALA A 1 93 ? -15.479 35.674 46.098 1.00 31.84 93 ALA A C 1
ATOM 718 O O . ALA A 1 93 ? -15.540 36.830 46.520 1.00 31.84 93 ALA A O 1
ATOM 719 N N . GLN A 1 94 ? -15.007 34.675 46.849 1.00 32.84 94 GLN A N 1
ATOM 720 C CA . GLN A 1 94 ? -14.302 34.924 48.105 1.00 32.84 94 GLN A CA 1
ATOM 721 C C . GLN A 1 94 ? -12.891 35.450 47.819 1.00 32.84 94 GLN A C 1
ATOM 723 O O . GLN A 1 94 ? -12.086 34.817 47.138 1.00 32.84 94 GLN A O 1
ATOM 728 N N . SER A 1 95 ? -12.612 36.648 48.325 1.00 30.83 95 SER A N 1
ATOM 729 C CA . SER A 1 95 ? -11.329 37.326 48.185 1.00 30.83 95 SER A CA 1
ATOM 730 C C . SER A 1 95 ? -10.388 36.963 49.332 1.00 30.83 95 SER A C 1
ATOM 732 O O . SER A 1 95 ? -10.643 37.367 50.468 1.00 30.83 95 SER A O 1
ATOM 734 N N . GLU A 1 96 ? -9.261 36.319 49.035 1.00 31.84 96 GLU A N 1
ATOM 735 C CA . GLU A 1 96 ? -8.111 36.289 49.946 1.00 31.84 96 GLU A CA 1
ATOM 736 C C . GLU A 1 96 ? -6.975 37.171 49.414 1.00 31.84 96 GLU A C 1
ATOM 738 O O . GLU A 1 96 ? -6.675 37.209 48.219 1.00 31.84 96 GLU A O 1
ATOM 743 N N . SER A 1 97 ? -6.389 37.957 50.316 1.00 28.75 97 SER A N 1
ATOM 744 C CA . SER A 1 97 ? -5.421 39.011 50.007 1.00 28.75 97 SER A CA 1
ATOM 745 C C . SER A 1 97 ? -3.978 38.512 50.047 1.00 28.75 97 SER A C 1
ATOM 747 O O . SER A 1 97 ? -3.617 37.706 50.900 1.00 28.75 97 SER A O 1
ATOM 749 N N . ALA A 1 98 ? -3.129 39.056 49.176 1.00 29.61 98 ALA A N 1
ATOM 750 C CA . ALA A 1 98 ? -1.737 38.637 49.045 1.00 29.61 98 ALA A CA 1
ATOM 751 C C . ALA A 1 98 ? -0.871 38.879 50.299 1.00 29.61 98 ALA A C 1
ATOM 753 O O . ALA A 1 98 ? -0.897 39.956 50.897 1.00 29.61 98 ALA A O 1
ATOM 754 N N . SER A 1 99 ? 0.025 37.929 50.574 1.00 26.91 99 SER A N 1
ATOM 755 C CA . SER A 1 99 ? 1.282 38.162 51.295 1.00 26.91 99 SER A CA 1
ATOM 756 C C . SER A 1 99 ? 2.412 37.366 50.636 1.00 26.91 99 SER A C 1
ATOM 758 O O . SER A 1 99 ? 2.277 36.164 50.414 1.00 26.91 99 SER A O 1
ATOM 760 N N . SER A 1 100 ? 3.506 38.049 50.299 1.00 30.17 100 SER A N 1
ATOM 761 C CA . SER A 1 100 ? 4.626 37.531 49.492 1.00 30.17 100 SER A CA 1
ATOM 762 C C . SER A 1 100 ? 5.739 36.892 50.369 1.00 30.17 100 SER A C 1
ATOM 764 O O . SER A 1 100 ? 5.647 36.955 51.595 1.00 30.17 100 SER A O 1
ATOM 766 N N . PRO A 1 101 ? 6.759 36.214 49.796 1.00 39.16 101 PRO A N 1
ATOM 767 C CA . PRO A 1 101 ? 7.405 35.060 50.438 1.00 39.16 101 PRO A CA 1
ATOM 768 C C . PRO A 1 101 ? 8.697 35.385 51.211 1.00 39.16 101 PRO A C 1
ATOM 770 O O . PRO A 1 101 ? 9.185 36.514 51.215 1.00 39.16 101 PRO A O 1
ATOM 773 N N . SER A 1 102 ? 9.297 34.364 51.836 1.00 27.42 102 SER A N 1
ATOM 774 C CA . SER A 1 102 ? 10.648 34.412 52.419 1.00 27.42 102 SER A CA 1
ATOM 775 C C . SER A 1 102 ? 11.292 33.020 52.522 1.00 27.42 102 SER A C 1
ATOM 777 O O . SER A 1 102 ? 10.592 32.011 52.513 1.00 27.42 102 SER A O 1
ATOM 779 N N . SER A 1 103 ? 12.623 33.009 52.675 1.00 29.25 103 SER A N 1
ATOM 780 C CA . SER A 1 103 ? 13.495 31.845 52.940 1.00 29.25 103 SER A CA 1
ATOM 781 C C . SER A 1 103 ? 13.762 30.887 51.765 1.00 29.25 103 SER A C 1
ATOM 783 O O . SER A 1 103 ? 13.151 29.828 51.645 1.00 29.25 103 SER A O 1
ATOM 785 N N . LEU A 1 104 ? 14.789 31.206 50.966 1.00 26.11 104 LEU A N 1
ATOM 786 C CA . LEU A 1 104 ? 15.581 30.180 50.272 1.00 26.11 104 LEU A CA 1
ATOM 787 C C . LEU A 1 104 ? 16.393 29.355 51.283 1.00 26.11 104 LEU A C 1
ATOM 789 O O . LEU A 1 104 ? 16.905 29.915 52.251 1.00 26.11 104 LEU A O 1
ATOM 793 N N . VAL A 1 105 ? 16.646 28.084 50.962 1.00 26.62 105 VAL A N 1
ATOM 794 C CA . VAL A 1 105 ? 17.870 27.369 51.365 1.00 26.62 105 VAL A CA 1
ATOM 795 C C . VAL A 1 105 ? 18.375 26.585 50.151 1.00 26.62 105 VAL A C 1
ATOM 797 O O . VAL A 1 105 ? 17.630 25.795 49.579 1.00 26.62 105 VAL A O 1
ATOM 800 N N . PHE A 1 106 ? 19.627 26.816 49.755 1.00 22.03 106 PHE A N 1
ATOM 801 C CA . PHE A 1 106 ? 20.346 26.016 48.757 1.00 22.03 106 PHE A CA 1
ATOM 802 C C . PHE A 1 106 ? 21.208 24.961 49.459 1.00 22.03 106 PHE A C 1
ATOM 804 O O . PHE A 1 106 ? 21.810 25.261 50.490 1.00 22.03 106 PHE A O 1
ATOM 811 N N . VAL A 1 107 ? 21.332 23.775 48.856 1.00 26.16 107 VAL A N 1
ATOM 812 C CA . VAL A 1 107 ? 22.381 22.789 49.164 1.00 26.16 107 VAL A CA 1
ATOM 813 C C . VAL A 1 107 ? 22.868 22.165 47.849 1.00 26.16 107 VAL A C 1
ATOM 815 O O . VAL A 1 107 ? 22.112 21.473 47.175 1.00 26.16 107 VAL A O 1
ATOM 818 N N . GLN A 1 108 ? 24.123 22.454 47.505 1.00 22.84 108 GLN A N 1
ATOM 819 C CA . GLN A 1 1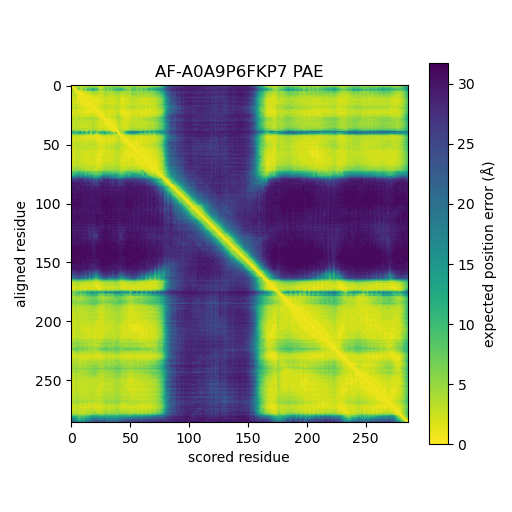08 ? 25.017 21.660 46.644 1.00 22.84 108 GLN A CA 1
ATOM 820 C C . GLN A 1 108 ? 25.844 20.718 47.558 1.00 22.84 108 GLN A C 1
ATOM 822 O O . GLN A 1 108 ? 25.805 20.895 48.777 1.00 22.84 108 GLN A O 1
ATOM 827 N N . GLU A 1 109 ? 26.633 19.735 47.117 1.00 24.75 109 GLU A N 1
ATOM 828 C CA . GLU A 1 109 ? 27.008 19.235 45.771 1.00 24.75 109 GLU A CA 1
ATOM 829 C C . GLU A 1 109 ? 26.572 17.726 45.715 1.00 24.75 109 GLU A C 1
ATOM 831 O O . GLU A 1 109 ? 25.564 17.417 46.348 1.00 24.75 109 GLU A O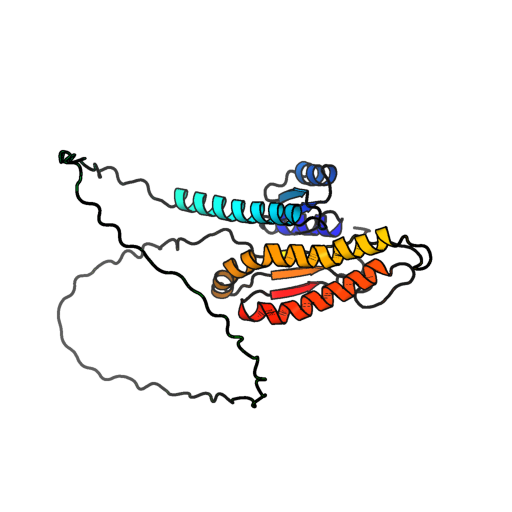 1
ATOM 836 N N . GLU A 1 110 ? 27.118 16.696 45.044 1.00 26.72 110 GLU A N 1
ATOM 837 C CA . GLU A 1 110 ? 28.295 16.404 44.193 1.00 26.72 110 GLU A CA 1
ATOM 838 C C . GLU A 1 110 ? 27.836 15.537 42.984 1.00 26.72 110 GLU A C 1
ATOM 840 O O . GLU A 1 110 ? 26.875 14.775 43.108 1.00 26.72 110 GLU A O 1
ATOM 845 N N . GLU A 1 111 ? 28.540 15.580 41.844 1.00 26.92 111 GLU A N 1
ATOM 846 C CA . GLU A 1 111 ? 28.529 14.500 40.831 1.00 26.92 111 GLU A CA 1
ATOM 847 C C . GLU A 1 111 ? 29.837 13.696 40.925 1.00 26.92 111 GLU A C 1
ATOM 849 O O . GLU A 1 111 ? 30.886 14.300 41.130 1.00 26.92 111 GLU A O 1
ATOM 854 N N . ASP A 1 112 ? 29.803 12.380 40.664 1.00 27.77 112 ASP A N 1
ATOM 855 C CA . ASP A 1 112 ? 30.841 11.719 39.845 1.00 27.77 112 ASP A CA 1
ATOM 856 C C . ASP A 1 112 ? 30.336 10.355 39.292 1.00 27.77 112 ASP A C 1
ATOM 858 O O . ASP A 1 112 ? 29.491 9.710 39.928 1.00 27.77 112 ASP A O 1
ATOM 862 N N . PRO A 1 113 ? 30.782 9.885 38.105 1.00 38.47 113 PRO A N 1
ATOM 863 C CA . PRO A 1 113 ? 30.193 8.734 37.418 1.00 38.47 113 PRO A CA 1
ATOM 864 C C . PRO A 1 113 ? 30.997 7.430 37.576 1.00 38.47 113 PRO A C 1
ATOM 866 O O . PRO A 1 113 ? 32.195 7.425 37.850 1.00 38.47 113 PRO A O 1
ATOM 869 N N . SER A 1 114 ? 30.377 6.288 37.253 1.00 28.25 114 SER A N 1
ATOM 870 C CA . SER A 1 114 ? 31.132 5.071 36.912 1.00 28.25 114 SER A CA 1
ATOM 871 C C . SER A 1 114 ? 30.462 4.234 35.817 1.00 28.25 114 SER A C 1
ATOM 873 O O . SER A 1 114 ? 29.251 4.020 35.803 1.00 28.25 114 SER A O 1
ATOM 875 N N . LEU A 1 115 ? 31.280 3.768 34.868 1.00 28.50 115 LEU A N 1
ATOM 876 C CA . LEU A 1 115 ? 30.900 2.872 33.774 1.00 28.50 115 LEU A CA 1
ATOM 877 C C . LEU A 1 115 ? 31.146 1.414 34.180 1.00 28.50 115 LEU A C 1
ATOM 879 O O . LEU A 1 115 ? 32.266 1.066 34.550 1.00 28.50 115 LEU A O 1
ATOM 883 N N . ALA A 1 116 ? 30.152 0.541 34.004 1.00 27.56 116 ALA A N 1
ATOM 884 C CA . ALA A 1 116 ? 30.354 -0.908 34.025 1.00 27.56 116 ALA A CA 1
ATOM 885 C C . ALA A 1 116 ? 29.428 -1.614 33.020 1.00 27.56 116 ALA A C 1
ATOM 887 O O . ALA A 1 116 ? 28.205 -1.551 33.107 1.00 27.56 116 ALA A O 1
ATOM 888 N N . THR A 1 117 ? 30.040 -2.295 32.054 1.00 25.78 117 THR A N 1
ATOM 889 C CA . THR A 1 117 ? 29.393 -3.087 30.998 1.00 25.78 117 THR A CA 1
ATOM 890 C C . THR A 1 117 ? 28.503 -4.209 31.540 1.00 25.78 117 THR A C 1
ATOM 892 O O . THR A 1 117 ? 28.992 -5.057 32.289 1.00 25.78 117 THR A O 1
ATOM 895 N N . SER A 1 118 ? 27.262 -4.323 31.059 1.00 27.95 118 SER A N 1
ATOM 896 C CA . SER A 1 118 ? 26.492 -5.568 31.156 1.00 27.95 118 SER A CA 1
ATOM 897 C C . SER A 1 118 ? 26.830 -6.494 29.979 1.00 27.95 118 SER A C 1
ATOM 899 O O . SER A 1 118 ? 26.698 -6.126 28.813 1.00 27.95 118 SER A O 1
ATOM 901 N N . GLN A 1 119 ? 27.304 -7.707 30.275 1.00 27.53 119 GLN A N 1
ATOM 902 C CA . GLN A 1 119 ? 27.565 -8.724 29.252 1.00 27.53 119 GLN A CA 1
ATOM 903 C C . GLN A 1 119 ? 26.276 -9.476 28.895 1.00 27.53 119 GLN A C 1
ATOM 905 O O . GLN A 1 119 ? 25.453 -9.772 29.761 1.00 27.53 119 GLN A O 1
ATOM 910 N N . ILE A 1 120 ? 26.112 -9.811 27.613 1.00 26.31 120 ILE A N 1
ATOM 911 C CA . ILE A 1 120 ? 24.989 -10.624 27.134 1.00 26.31 120 ILE A CA 1
ATOM 912 C C . ILE A 1 120 ? 25.290 -12.096 27.437 1.00 26.31 120 ILE A C 1
ATOM 914 O O . ILE A 1 120 ? 26.205 -12.674 26.852 1.00 26.31 120 ILE A O 1
ATOM 918 N N . HIS A 1 121 ? 24.493 -12.716 28.307 1.00 26.14 121 HIS A N 1
ATOM 919 C CA . HIS A 1 121 ? 24.477 -14.171 28.457 1.00 26.14 121 HIS A CA 1
ATOM 920 C C . HIS A 1 121 ? 23.525 -14.805 27.425 1.00 26.14 121 HIS A C 1
ATOM 922 O O . HIS A 1 121 ? 22.417 -14.295 27.237 1.00 26.14 121 HIS A O 1
ATOM 928 N N . PRO A 1 122 ? 23.912 -15.909 26.758 1.00 23.56 122 PRO A N 1
ATOM 929 C CA . PRO A 1 122 ? 23.021 -16.630 25.855 1.00 23.56 122 PRO A CA 1
ATOM 930 C C . PRO A 1 122 ? 21.921 -17.348 26.650 1.00 23.56 122 PRO A C 1
ATOM 932 O O . PRO A 1 122 ? 22.197 -17.991 27.661 1.00 23.56 122 PRO A O 1
ATOM 935 N N . PHE A 1 123 ? 20.676 -17.251 26.183 1.00 25.67 123 PHE A N 1
ATOM 936 C CA . PHE A 1 123 ? 19.528 -17.916 26.803 1.00 25.67 123 PHE A CA 1
ATOM 937 C C . PHE A 1 123 ? 19.203 -19.206 26.040 1.00 25.67 123 PHE A C 1
ATOM 939 O O . PHE A 1 123 ? 18.875 -19.158 24.853 1.00 25.67 123 PHE A O 1
ATOM 946 N N . GLU A 1 124 ? 19.322 -20.360 26.698 1.00 25.50 124 GLU A N 1
ATOM 947 C CA . GLU A 1 124 ? 19.103 -21.663 26.061 1.00 25.50 124 GLU A CA 1
ATOM 948 C C . GLU A 1 124 ? 17.613 -22.005 25.886 1.00 25.50 124 GLU A C 1
ATOM 950 O O . GLU A 1 124 ? 16.739 -21.581 26.646 1.00 25.50 124 GLU A O 1
ATOM 955 N N . LEU A 1 125 ? 17.322 -22.805 24.858 1.00 25.19 125 LEU A N 1
ATOM 956 C CA . LEU A 1 125 ? 15.974 -23.266 24.530 1.00 25.19 125 LEU A CA 1
ATOM 957 C C . LEU A 1 125 ? 15.524 -24.381 25.484 1.00 25.19 125 LEU A C 1
ATOM 959 O O . LEU A 1 125 ? 16.156 -25.432 25.562 1.00 25.19 125 LEU A O 1
ATOM 963 N N . SER A 1 126 ? 14.371 -24.194 26.128 1.00 25.78 126 SER A N 1
ATOM 964 C CA . SER A 1 126 ? 13.638 -25.259 26.828 1.00 25.78 126 SER A CA 1
ATOM 965 C C . SER A 1 126 ? 12.267 -25.501 26.179 1.00 25.78 126 SER A C 1
ATOM 967 O O . SER A 1 126 ? 11.730 -24.642 25.479 1.00 25.78 126 SER A O 1
ATOM 969 N N . GLY A 1 127 ? 11.761 -26.731 26.317 1.00 28.84 127 GLY A N 1
ATOM 970 C CA . GLY A 1 127 ? 10.660 -27.271 25.508 1.00 28.84 127 GLY A CA 1
ATOM 971 C C . GLY A 1 127 ? 9.245 -26.769 25.853 1.00 28.84 127 GLY A C 1
ATOM 972 O O . GLY A 1 127 ? 9.052 -26.007 26.799 1.00 28.84 127 GLY A O 1
ATOM 973 N N . PRO A 1 128 ? 8.227 -27.207 25.086 1.00 26.84 128 PRO A N 1
ATOM 974 C CA . PRO A 1 128 ? 6.868 -26.678 25.180 1.00 26.84 128 PRO A CA 1
ATOM 975 C C . PRO A 1 128 ? 6.133 -27.116 26.456 1.00 26.84 128 PRO A C 1
ATOM 977 O O . PRO A 1 128 ? 5.986 -28.307 26.736 1.00 26.84 128 PRO A O 1
ATOM 980 N N . ALA A 1 129 ? 5.580 -26.145 27.186 1.00 26.69 129 ALA A N 1
ATOM 981 C CA . ALA A 1 129 ? 4.680 -26.397 28.306 1.00 26.69 129 ALA A CA 1
ATOM 982 C C . ALA A 1 129 ? 3.268 -26.753 27.805 1.00 26.69 129 ALA A C 1
ATOM 984 O O . ALA A 1 129 ? 2.579 -25.930 27.202 1.00 26.69 129 ALA A O 1
ATOM 985 N N . THR A 1 130 ? 2.822 -27.981 28.076 1.00 23.42 130 THR A N 1
ATOM 986 C CA . THR A 1 130 ? 1.445 -28.418 27.796 1.00 23.42 130 THR A CA 1
ATOM 987 C C . THR A 1 130 ? 0.495 -27.829 28.838 1.00 23.42 130 THR A C 1
ATOM 989 O O . THR A 1 130 ? 0.643 -28.111 30.025 1.00 23.42 130 THR A O 1
ATOM 992 N N . ILE A 1 131 ? -0.503 -27.051 28.410 1.00 27.72 131 ILE A N 1
ATOM 993 C CA . ILE A 1 131 ? -1.575 -26.564 29.290 1.00 27.72 131 ILE A CA 1
ATOM 994 C C . ILE A 1 131 ? -2.761 -27.528 29.197 1.00 27.72 131 ILE A C 1
ATOM 996 O O . ILE A 1 131 ? -3.365 -27.683 28.137 1.00 27.72 131 ILE A O 1
ATOM 1000 N N . ALA A 1 132 ? -3.088 -28.182 30.312 1.00 23.72 132 ALA A N 1
ATOM 1001 C CA . ALA A 1 132 ? -4.254 -29.052 30.420 1.00 23.72 132 ALA A CA 1
ATOM 1002 C C . ALA A 1 132 ? -5.539 -28.235 30.642 1.00 23.72 132 ALA A C 1
ATOM 1004 O O . ALA A 1 132 ? -5.542 -27.248 31.375 1.00 23.72 132 ALA A O 1
ATOM 1005 N N . CYS A 1 133 ? -6.645 -28.674 30.039 1.00 21.34 133 CYS A N 1
ATOM 1006 C CA . CYS A 1 133 ? -7.970 -28.111 30.285 1.00 21.34 133 CYS A CA 1
ATOM 1007 C C . CYS A 1 133 ? -8.607 -28.775 31.516 1.00 21.34 133 CYS A C 1
ATOM 1009 O O . CYS A 1 133 ? -8.691 -30.001 31.576 1.00 21.34 133 CYS A O 1
ATOM 1011 N N . SER A 1 134 ? -9.085 -27.978 32.474 1.00 24.92 134 SER A N 1
ATOM 1012 C CA . SER A 1 134 ? -9.853 -28.441 33.635 1.00 24.92 134 SER A CA 1
ATOM 1013 C C . SER A 1 134 ? -11.298 -27.939 33.562 1.00 24.92 134 SER A C 1
ATOM 1015 O O . SER A 1 134 ? -11.562 -26.739 33.565 1.00 24.92 134 SER A O 1
ATOM 1017 N N . THR A 1 135 ? -12.249 -28.873 33.501 1.00 22.77 135 THR A N 1
ATOM 1018 C CA . THR A 1 135 ? -13.694 -28.599 33.484 1.00 22.77 135 THR A CA 1
ATOM 1019 C C . THR A 1 135 ? -14.339 -29.080 34.782 1.00 22.77 135 THR A C 1
ATOM 1021 O O . THR A 1 135 ? -14.419 -30.279 35.034 1.00 22.77 135 THR A O 1
ATOM 1024 N N . GLN A 1 136 ? -14.804 -28.142 35.609 1.00 25.17 136 GLN A N 1
ATOM 1025 C CA . GLN A 1 136 ? -15.659 -28.377 36.782 1.00 25.17 136 GLN A CA 1
ATOM 1026 C C . GLN A 1 136 ? -16.632 -27.183 36.855 1.00 25.17 136 GLN A C 1
ATOM 1028 O O . GLN A 1 136 ? -16.171 -26.050 36.936 1.00 25.17 136 GLN A O 1
ATOM 1033 N N . SER A 1 137 ? -17.927 -27.301 36.540 1.00 23.89 137 SER A N 1
ATOM 1034 C CA . SER A 1 137 ? -19.017 -28.126 37.109 1.00 23.89 137 SER A CA 1
ATOM 1035 C C . SER A 1 137 ? -19.723 -27.434 38.282 1.00 23.89 137 SER A C 1
ATOM 1037 O O . SER A 1 137 ? -19.181 -27.358 39.383 1.00 23.89 137 SER A O 1
ATOM 1039 N N . GLU A 1 138 ? -20.945 -26.961 38.034 1.00 26.08 138 GLU A N 1
ATOM 1040 C CA . GLU A 1 138 ? -21.859 -26.391 39.033 1.00 26.08 138 GLU A CA 1
ATOM 1041 C C . GLU A 1 138 ? -22.414 -27.460 39.995 1.00 26.08 138 GLU A C 1
ATOM 1043 O O . GLU A 1 138 ? -22.516 -28.637 39.635 1.00 26.08 138 GLU A O 1
ATOM 1048 N N . PRO A 1 139 ? -22.883 -27.036 41.179 1.00 28.81 139 PRO A N 1
ATOM 1049 C CA . PRO A 1 139 ? -24.071 -27.620 41.800 1.00 28.81 139 PRO A CA 1
ATOM 1050 C C . PRO A 1 139 ? -25.149 -26.557 42.094 1.00 28.81 139 PRO A C 1
ATOM 1052 O O . PRO A 1 139 ? -24.849 -25.375 42.264 1.00 28.81 139 PRO A O 1
ATOM 1055 N N . ALA A 1 140 ? -26.415 -26.978 42.184 1.00 25.77 140 ALA A N 1
ATOM 1056 C CA . ALA A 1 140 ? -27.569 -26.080 42.279 1.00 25.77 140 ALA A CA 1
ATOM 1057 C C . ALA A 1 140 ? -28.332 -26.155 43.620 1.00 25.77 140 ALA A C 1
ATOM 1059 O O . ALA A 1 140 ? -28.472 -27.221 44.207 1.00 25.77 140 ALA A O 1
ATOM 1060 N N . SER A 1 141 ? -28.902 -25.003 44.001 1.00 28.14 141 SER A N 1
ATOM 1061 C CA . SER A 1 141 ? -30.166 -24.793 44.742 1.00 28.14 141 SER A CA 1
ATOM 1062 C C . SER A 1 141 ? -30.470 -25.520 46.069 1.00 28.14 141 SER A C 1
ATOM 1064 O O . SER A 1 141 ? -30.793 -26.699 46.068 1.00 28.14 141 SER A O 1
ATOM 1066 N N . GLU A 1 142 ? -30.668 -24.725 47.130 1.00 27.00 142 GLU A N 1
ATOM 1067 C CA . GLU A 1 142 ? -31.729 -24.867 48.156 1.00 27.00 142 GLU A CA 1
ATOM 1068 C C . GLU A 1 142 ? -31.998 -23.450 48.728 1.00 27.00 142 GLU A C 1
ATOM 1070 O O . GLU A 1 142 ? -31.079 -22.771 49.170 1.00 27.00 142 GLU A O 1
ATOM 1075 N N . HIS A 1 143 ? -33.122 -22.801 48.404 1.00 27.88 143 HIS A N 1
ATOM 1076 C CA . HIS A 1 143 ? -34.392 -22.788 49.154 1.00 27.88 143 HIS A CA 1
ATOM 1077 C C . HIS A 1 143 ? -34.310 -22.271 50.608 1.00 27.88 143 HIS A C 1
ATOM 1079 O O . HIS A 1 143 ? -33.998 -23.005 51.537 1.00 27.88 143 HIS A O 1
ATOM 1085 N N . GLY A 1 144 ? -34.713 -21.009 50.803 1.00 25.98 144 GLY A N 1
ATOM 1086 C CA . GLY A 1 144 ? -34.967 -20.382 52.105 1.00 25.98 144 GLY A CA 1
ATOM 1087 C C . GLY A 1 144 ? -35.667 -19.029 51.922 1.00 25.98 144 GLY A C 1
ATOM 1088 O O . GLY A 1 144 ? -35.303 -18.269 51.028 1.00 25.98 144 GLY A O 1
ATOM 1089 N N . SER A 1 145 ? -36.698 -18.735 52.719 1.00 26.75 145 SER A N 1
ATOM 1090 C CA . SER A 1 145 ? -37.574 -17.566 52.536 1.00 26.75 145 SER A CA 1
ATOM 1091 C C . SER A 1 145 ? -37.715 -16.726 53.804 1.00 26.75 145 SER A C 1
ATOM 1093 O O . SER A 1 145 ? -38.053 -17.300 54.836 1.00 26.75 145 SER A O 1
ATOM 1095 N N . SER A 1 146 ? -37.622 -15.395 53.690 1.00 27.36 146 SER A N 1
ATOM 1096 C CA . SER A 1 146 ? -38.616 -14.465 54.268 1.00 27.36 146 SER A CA 1
ATOM 1097 C C . SER A 1 146 ? -38.287 -12.987 53.993 1.00 27.36 146 SER A C 1
ATOM 1099 O O . SER A 1 146 ? -37.262 -12.483 54.436 1.00 27.36 146 SER A O 1
ATOM 1101 N N . ASP A 1 147 ? -39.253 -12.313 53.371 1.00 27.75 147 ASP A N 1
ATOM 1102 C CA . ASP A 1 147 ? -39.752 -10.976 53.716 1.00 27.75 147 ASP A CA 1
ATOM 1103 C C . ASP A 1 147 ? -39.006 -9.640 53.487 1.00 27.75 147 ASP A C 1
ATOM 1105 O O . ASP A 1 147 ? -37.847 -9.418 53.812 1.00 27.75 147 ASP A O 1
ATOM 1109 N N . HIS A 1 148 ? -39.863 -8.697 53.063 1.00 29.28 148 HIS A N 1
ATOM 1110 C CA . HIS A 1 148 ? -39.884 -7.256 53.340 1.00 29.28 148 HIS A CA 1
ATOM 1111 C C . HIS A 1 148 ? -38.872 -6.317 52.650 1.00 29.28 148 HIS A C 1
ATOM 1113 O O . HIS A 1 148 ? -37.810 -5.985 53.161 1.00 29.28 148 HIS A O 1
ATOM 1119 N N . GLY A 1 149 ? -39.380 -5.660 51.599 1.00 31.19 149 GLY A N 1
ATOM 1120 C CA . GLY A 1 149 ? -39.332 -4.194 51.537 1.00 31.19 149 GLY A CA 1
ATOM 1121 C C . GLY A 1 149 ? -38.089 -3.563 50.916 1.00 31.19 149 GLY A C 1
ATOM 1122 O O . GLY A 1 149 ? -37.205 -3.070 51.607 1.00 31.19 149 GLY A O 1
ATOM 1123 N N . THR A 1 150 ? -38.082 -3.420 49.592 1.00 29.73 150 THR A N 1
ATOM 1124 C CA . THR A 1 150 ? -37.263 -2.406 48.912 1.00 29.73 150 THR A CA 1
ATOM 1125 C C . THR A 1 150 ? -38.098 -1.737 47.827 1.00 29.73 150 THR A C 1
ATOM 1127 O O . THR A 1 150 ? -38.966 -2.360 47.217 1.00 29.73 150 THR A O 1
ATOM 1130 N N . THR A 1 151 ? -37.897 -0.433 47.649 1.00 29.28 151 THR A N 1
ATOM 1131 C CA . THR A 1 151 ? -38.687 0.402 46.746 1.00 29.28 151 THR A CA 1
ATOM 1132 C C . THR A 1 151 ? -38.527 -0.024 45.290 1.00 29.28 151 THR A C 1
ATOM 1134 O O . THR A 1 151 ? -37.447 -0.419 44.850 1.00 29.28 151 THR A O 1
ATOM 1137 N N . ALA A 1 152 ? -39.606 0.115 44.514 1.00 30.22 152 ALA A N 1
ATOM 1138 C CA . ALA A 1 152 ? -39.579 -0.053 43.066 1.00 30.22 152 ALA A CA 1
ATOM 1139 C C . ALA A 1 152 ? -38.807 1.107 42.414 1.00 30.22 152 ALA A C 1
ATOM 1141 O O . ALA A 1 152 ? -39.391 2.042 41.866 1.00 30.22 152 ALA A O 1
ATOM 1142 N N . SER A 1 153 ? -37.477 1.047 42.489 1.00 28.33 153 SER A N 1
ATOM 1143 C CA . SER A 1 153 ? -36.600 1.863 41.661 1.00 28.33 153 SER A CA 1
ATOM 1144 C C . SER A 1 153 ? -36.839 1.469 40.209 1.00 28.33 153 SER A C 1
ATOM 1146 O O . SER A 1 153 ? -36.312 0.465 39.726 1.00 28.33 153 SER A O 1
ATOM 1148 N N . THR A 1 154 ? -37.657 2.251 39.503 1.00 33.78 154 THR A N 1
ATOM 1149 C CA . THR A 1 154 ? -37.688 2.225 38.044 1.00 33.78 154 THR A CA 1
ATOM 1150 C C . THR A 1 154 ? -36.349 2.756 37.557 1.00 33.78 154 THR A C 1
ATOM 1152 O O . THR A 1 154 ? -36.202 3.951 37.280 1.00 33.78 154 THR A O 1
ATOM 1155 N N . SER A 1 155 ? -35.361 1.869 37.470 1.00 30.23 155 SER A N 1
ATOM 1156 C CA . SER A 1 155 ? -34.134 2.114 36.737 1.00 30.23 155 SER A CA 1
ATOM 1157 C C . SER A 1 155 ? -34.527 2.386 35.290 1.00 30.23 155 SER A C 1
ATOM 1159 O O . SER A 1 155 ? -34.735 1.478 34.488 1.00 30.23 155 SER A O 1
ATOM 1161 N N . LYS A 1 156 ? -34.656 3.675 34.949 1.00 37.59 156 LYS A N 1
ATOM 1162 C CA . LYS A 1 156 ? -34.651 4.103 33.556 1.00 37.59 156 LYS A CA 1
ATOM 1163 C C . LYS A 1 156 ? -33.372 3.530 32.968 1.00 37.59 156 LYS A C 1
ATOM 1165 O O . LYS A 1 156 ? -32.284 4.008 33.288 1.00 37.59 156 LYS A O 1
ATOM 1170 N N . SER A 1 157 ? -33.511 2.519 32.118 1.00 38.16 157 SER A N 1
ATOM 1171 C CA . SER A 1 157 ? -32.450 2.035 31.248 1.00 38.16 157 SER A CA 1
ATOM 1172 C C . SER A 1 157 ? -32.201 3.107 30.192 1.00 38.16 157 SER A C 1
ATOM 1174 O O . SER A 1 157 ? -32.543 2.948 29.020 1.00 38.16 157 SER A O 1
ATOM 1176 N N . GLY A 1 158 ? -31.663 4.247 30.633 1.00 36.31 158 GLY A N 1
ATOM 1177 C CA . GLY A 1 158 ? -31.058 5.211 29.743 1.00 36.31 158 GLY A CA 1
ATOM 1178 C C . GLY A 1 158 ? -30.006 4.442 28.974 1.00 36.31 158 GLY A C 1
ATOM 1179 O O . GLY A 1 158 ? -29.070 3.912 29.577 1.00 36.31 158 GLY A O 1
ATOM 1180 N N . MET A 1 159 ? -30.203 4.322 27.663 1.00 37.28 159 MET A N 1
ATOM 1181 C CA . MET A 1 159 ? -29.152 3.838 26.791 1.00 37.28 159 MET A CA 1
ATOM 1182 C C . MET A 1 159 ? -27.973 4.775 27.007 1.00 37.28 159 MET A C 1
ATOM 1184 O O . MET A 1 159 ? -28.011 5.937 26.607 1.00 37.28 159 MET A O 1
ATOM 1188 N N . ARG A 1 160 ? -26.943 4.276 27.695 1.00 39.66 160 ARG A N 1
ATOM 1189 C CA . ARG A 1 160 ? -25.619 4.865 27.601 1.00 39.66 160 ARG A CA 1
ATOM 1190 C C . ARG A 1 160 ? -25.237 4.724 26.137 1.00 39.66 160 ARG A C 1
ATOM 1192 O O . ARG A 1 160 ? -24.871 3.635 25.703 1.00 39.66 160 ARG A O 1
ATOM 1199 N N . CYS A 1 161 ? -25.394 5.813 25.389 1.00 46.53 161 CYS A N 1
ATOM 1200 C CA . CYS A 1 161 ? -24.690 6.011 24.137 1.00 46.53 161 CYS A CA 1
ATOM 1201 C C . CYS A 1 161 ? -23.211 5.893 24.492 1.00 46.53 161 CYS A C 1
ATOM 1203 O O . CYS A 1 161 ? -22.647 6.775 25.137 1.00 46.53 161 CYS A O 1
ATOM 1205 N N . ASP A 1 162 ? -22.665 4.711 24.233 1.00 52.56 162 ASP A N 1
ATOM 1206 C CA . ASP A 1 162 ? -21.383 4.283 24.771 1.00 52.56 162 ASP A CA 1
ATOM 1207 C C . ASP A 1 162 ? -20.313 5.181 24.118 1.00 52.56 162 ASP A C 1
ATOM 1209 O O . ASP A 1 162 ? -20.218 5.157 22.887 1.00 52.56 162 ASP A O 1
ATOM 1213 N N . PRO A 1 163 ? -19.616 6.056 24.880 1.00 53.22 163 PRO A N 1
ATOM 1214 C CA . PRO A 1 163 ? -19.078 7.333 24.382 1.00 53.22 163 PRO A CA 1
ATOM 1215 C C . PRO A 1 163 ? -17.736 7.153 23.660 1.00 53.22 163 PRO A C 1
ATOM 1217 O O . PRO A 1 163 ? -16.703 7.708 24.032 1.00 53.22 163 PRO A O 1
ATOM 1220 N N . TRP A 1 164 ? -17.746 6.290 22.654 1.00 58.66 164 TRP A N 1
ATOM 1221 C CA . TRP A 1 164 ? -16.583 5.799 21.941 1.00 58.66 164 TRP A CA 1
ATOM 1222 C C . TRP A 1 164 ? -16.499 6.402 20.539 1.00 58.66 164 TRP A C 1
ATOM 1224 O O . TRP A 1 164 ? -17.534 6.707 19.944 1.00 58.66 164 TRP A O 1
ATOM 1234 N N . PRO A 1 165 ? -15.285 6.501 19.969 1.00 62.91 165 PRO A N 1
ATOM 1235 C CA . PRO A 1 165 ? -15.108 6.945 18.595 1.00 62.91 165 PRO A CA 1
ATOM 1236 C C . PRO A 1 165 ? -15.933 6.092 17.617 1.00 62.91 165 PRO A C 1
ATOM 1238 O O . PRO A 1 165 ? -15.751 4.872 17.524 1.00 62.91 165 PRO A O 1
ATOM 1241 N N . LEU A 1 166 ? -16.843 6.742 16.885 1.00 76.81 166 LEU A N 1
ATOM 1242 C CA . LEU A 1 166 ? -17.610 6.123 15.802 1.00 76.81 166 LEU A CA 1
ATOM 1243 C C . LEU A 1 166 ? -16.731 5.946 14.557 1.00 76.81 166 LEU A C 1
ATOM 1245 O O . LEU A 1 166 ? -16.806 4.908 13.896 1.00 76.81 166 LEU A O 1
ATOM 1249 N N . TYR A 1 167 ? -15.846 6.910 14.288 1.00 88.50 167 TYR A N 1
ATOM 1250 C CA . TYR A 1 167 ? -14.869 6.844 13.205 1.00 88.50 167 TYR A CA 1
ATOM 1251 C C . TYR A 1 167 ? -13.583 6.155 13.662 1.00 88.50 167 TYR A C 1
ATOM 1253 O O . TYR A 1 167 ? -12.996 6.501 14.687 1.00 88.50 167 TYR A O 1
ATOM 1261 N N . MET A 1 168 ? -13.130 5.174 12.881 1.00 91.50 168 MET A N 1
ATOM 1262 C CA . MET A 1 168 ? -11.943 4.362 13.149 1.00 91.50 168 MET A CA 1
ATOM 1263 C C . MET A 1 168 ? -11.273 3.965 11.833 1.00 91.50 168 MET A C 1
ATOM 1265 O O . MET A 1 168 ? -11.954 3.601 10.876 1.00 91.50 168 MET A O 1
ATOM 1269 N N . LEU A 1 169 ? -9.939 3.924 11.803 1.00 95.06 169 LEU A N 1
ATOM 1270 C CA . LEU A 1 169 ? -9.204 3.296 10.707 1.00 95.06 169 LEU A CA 1
ATOM 1271 C C . LEU A 1 169 ? -9.434 1.773 10.726 1.00 95.06 169 LEU A C 1
ATOM 1273 O O . LEU A 1 169 ? -8.946 1.074 11.617 1.00 95.06 169 LEU A O 1
ATOM 1277 N N . THR A 1 170 ? -10.184 1.261 9.746 1.00 95.31 170 THR A N 1
ATOM 1278 C CA . THR A 1 170 ? -10.520 -0.172 9.622 1.00 95.31 170 THR A CA 1
ATOM 1279 C C . THR A 1 170 ? -9.678 -0.919 8.592 1.00 95.31 170 THR A C 1
ATOM 1281 O O . THR A 1 170 ? -9.544 -2.138 8.683 1.00 95.31 170 THR A O 1
ATOM 1284 N N . ALA A 1 171 ? -9.134 -0.230 7.589 1.00 96.94 171 ALA A N 1
ATOM 1285 C CA . ALA A 1 171 ? -8.308 -0.851 6.562 1.00 96.94 171 ALA A CA 1
ATOM 1286 C C . ALA A 1 171 ? -7.261 0.119 6.010 1.00 96.94 171 ALA A C 1
ATOM 1288 O O . ALA A 1 171 ? -7.556 1.279 5.729 1.00 96.94 171 ALA A O 1
ATOM 1289 N N . VAL A 1 172 ? -6.057 -0.395 5.784 1.00 97.19 172 VAL A N 1
ATOM 1290 C CA . VAL A 1 172 ? -5.019 0.224 4.959 1.00 97.19 172 VAL A CA 1
ATOM 1291 C C . VAL A 1 172 ? -4.769 -0.715 3.791 1.00 97.19 172 VAL A C 1
ATOM 1293 O O . VAL A 1 172 ? -4.595 -1.917 3.980 1.00 97.19 172 VAL A O 1
ATOM 1296 N N . ILE A 1 173 ? -4.772 -0.167 2.580 1.00 96.25 173 ILE A N 1
ATOM 1297 C CA . ILE A 1 173 ? -4.503 -0.910 1.348 1.00 96.25 173 ILE A CA 1
ATOM 1298 C C . ILE A 1 173 ? -3.311 -0.246 0.678 1.00 96.25 173 ILE A C 1
ATOM 1300 O O . ILE A 1 173 ? -3.367 0.961 0.438 1.00 96.25 173 ILE A O 1
ATOM 1304 N N . ILE A 1 174 ? -2.263 -1.019 0.411 1.00 93.25 174 ILE A N 1
ATOM 1305 C CA . ILE A 1 174 ? -1.020 -0.582 -0.222 1.00 93.25 174 ILE A CA 1
ATOM 1306 C C . ILE A 1 174 ? -0.991 -1.180 -1.632 1.00 93.25 174 ILE A C 1
ATOM 1308 O O . ILE A 1 174 ? -0.991 -2.402 -1.783 1.00 93.25 174 ILE A O 1
ATOM 1312 N N . ASN A 1 175 ? -1.035 -0.314 -2.652 1.00 86.50 175 ASN A N 1
ATOM 1313 C CA . ASN A 1 175 ? -1.241 -0.670 -4.062 1.00 86.50 175 ASN A CA 1
ATOM 1314 C C . ASN A 1 175 ? -0.099 -0.163 -4.983 1.00 86.50 175 ASN A C 1
ATOM 1316 O O . ASN A 1 175 ? -0.337 0.634 -5.891 1.00 86.50 175 ASN A O 1
ATOM 1320 N N . PRO A 1 176 ? 1.166 -0.555 -4.756 1.00 68.38 176 PRO A N 1
ATOM 1321 C CA . PRO A 1 176 ? 2.298 -0.018 -5.499 1.00 68.38 176 PRO A CA 1
ATOM 1322 C C . PRO A 1 176 ? 2.465 -0.727 -6.847 1.00 68.38 176 PRO A C 1
ATOM 1324 O O . PRO A 1 176 ? 2.610 -1.944 -6.915 1.00 68.38 176 PRO A O 1
ATOM 1327 N N . HIS A 1 177 ? 2.476 0.051 -7.927 1.00 70.44 177 HIS A N 1
ATOM 1328 C CA . HIS A 1 177 ? 2.510 -0.465 -9.300 1.00 70.44 177 HIS A CA 1
ATOM 1329 C C . HIS A 1 177 ? 3.522 0.270 -10.199 1.00 70.44 177 HIS A C 1
ATOM 1331 O O . HIS A 1 177 ? 3.394 0.275 -11.423 1.00 70.44 177 HIS A O 1
ATOM 1337 N N . THR A 1 178 ? 4.560 0.887 -9.621 1.00 74.69 178 THR A N 1
ATOM 1338 C CA . THR A 1 178 ? 5.590 1.603 -10.391 1.00 74.69 178 THR A CA 1
ATOM 1339 C C . THR A 1 178 ? 6.580 0.606 -10.999 1.00 74.69 178 THR A C 1
ATOM 1341 O O . THR A 1 178 ? 7.647 0.331 -10.442 1.00 74.69 178 THR A O 1
ATOM 1344 N N . ALA A 1 179 ? 6.203 0.014 -12.132 1.00 79.75 179 ALA A N 1
ATOM 1345 C CA . ALA A 1 179 ? 7.029 -0.915 -12.895 1.00 79.75 179 ALA A CA 1
ATOM 1346 C C . ALA A 1 179 ? 8.066 -0.189 -13.766 1.00 79.75 179 ALA A C 1
ATOM 1348 O O . ALA A 1 179 ? 7.776 0.846 -14.366 1.00 79.75 179 ALA A O 1
ATOM 1349 N N . VAL A 1 180 ? 9.255 -0.781 -13.906 1.00 86.19 180 VAL A N 1
ATOM 1350 C CA . VAL A 1 180 ? 10.220 -0.417 -14.950 1.00 86.19 180 VAL A CA 1
ATOM 1351 C C . VAL A 1 180 ? 10.391 -1.622 -15.867 1.00 86.19 180 VAL A C 1
ATOM 1353 O O . VAL A 1 180 ? 10.805 -2.699 -15.434 1.00 86.19 180 VAL A O 1
ATOM 1356 N N . HIS A 1 181 ? 10.034 -1.437 -17.136 1.00 89.81 181 HIS A N 1
ATOM 1357 C CA . HIS A 1 181 ? 10.079 -2.475 -18.160 1.00 89.81 181 HIS A CA 1
ATOM 1358 C C . HIS A 1 181 ? 11.295 -2.300 -19.074 1.00 89.81 181 HIS A C 1
ATOM 1360 O O . HIS A 1 181 ? 11.625 -1.188 -19.478 1.00 89.81 181 HIS A O 1
ATOM 1366 N N . GLY A 1 182 ? 11.938 -3.414 -19.416 1.00 92.56 182 GLY A N 1
ATOM 1367 C CA . GLY A 1 182 ? 13.130 -3.455 -20.264 1.00 92.56 182 GLY A CA 1
ATOM 1368 C C . GLY A 1 182 ? 14.091 -4.566 -19.849 1.00 92.56 182 GLY A C 1
ATOM 1369 O O . GLY A 1 182 ? 13.974 -5.133 -18.760 1.00 92.56 182 GLY A O 1
ATOM 1370 N N . GLU A 1 183 ? 15.041 -4.899 -20.720 1.00 93.31 183 GLU A N 1
ATOM 1371 C CA . GLU A 1 183 ? 16.046 -5.920 -20.424 1.00 93.31 183 GLU A CA 1
ATOM 1372 C C . GLU A 1 183 ? 16.966 -5.475 -19.280 1.00 93.31 183 GLU A C 1
ATOM 1374 O O . GLU A 1 183 ? 17.407 -4.328 -19.217 1.00 93.31 183 GLU A O 1
ATOM 1379 N N . ILE A 1 184 ? 17.311 -6.400 -18.379 1.00 92.38 184 ILE A N 1
ATOM 1380 C CA . ILE A 1 184 ? 18.133 -6.093 -17.194 1.00 92.38 184 ILE A CA 1
ATOM 1381 C C . ILE A 1 184 ? 19.555 -5.610 -17.546 1.00 92.38 184 ILE A C 1
ATOM 1383 O O . ILE A 1 184 ? 20.223 -5.015 -16.709 1.00 92.38 184 ILE A O 1
ATOM 1387 N N . ALA A 1 185 ? 20.004 -5.834 -18.785 1.00 95.00 185 ALA A N 1
ATOM 1388 C CA . ALA A 1 185 ? 21.271 -5.333 -19.311 1.00 95.00 185 ALA A CA 1
ATOM 1389 C C . ALA A 1 185 ? 21.209 -3.874 -19.815 1.00 95.00 185 ALA A C 1
ATOM 1391 O O . ALA A 1 185 ? 22.258 -3.273 -20.037 1.00 95.00 185 ALA A O 1
ATOM 1392 N N . THR A 1 186 ? 20.011 -3.311 -20.023 1.00 95.56 186 THR A N 1
ATOM 1393 C CA . THR A 1 186 ? 19.807 -1.981 -20.633 1.00 95.56 186 THR A CA 1
ATOM 1394 C C . THR A 1 186 ? 18.975 -1.019 -19.784 1.00 95.56 186 THR A C 1
ATOM 1396 O O . THR A 1 186 ? 18.972 0.178 -20.060 1.00 95.56 186 THR A O 1
ATOM 1399 N N . VAL A 1 187 ? 18.235 -1.510 -18.785 1.00 95.19 187 VAL A N 1
ATOM 1400 C CA . VAL A 1 187 ? 17.483 -0.662 -17.848 1.00 95.19 187 VAL A CA 1
ATOM 1401 C C . VAL A 1 187 ? 18.448 0.135 -16.968 1.00 95.19 187 VAL A C 1
ATOM 1403 O O . VAL A 1 187 ? 19.354 -0.428 -16.357 1.00 95.19 187 VAL A O 1
ATOM 1406 N N . ASP A 1 188 ? 18.221 1.446 -16.863 1.00 95.69 188 ASP A N 1
ATOM 1407 C CA . ASP A 1 188 ? 19.010 2.315 -15.992 1.00 95.69 188 ASP A CA 1
ATOM 1408 C C . ASP A 1 188 ? 18.849 1.915 -14.512 1.00 95.69 188 ASP A C 1
ATOM 1410 O O . ASP A 1 188 ? 17.737 1.783 -13.989 1.00 95.69 188 ASP A O 1
ATOM 1414 N N . ILE A 1 189 ? 19.978 1.739 -13.823 1.00 95.06 189 ILE A N 1
ATOM 1415 C CA . ILE A 1 189 ? 20.021 1.275 -12.432 1.00 95.06 189 ILE A CA 1
ATOM 1416 C C . ILE A 1 189 ? 19.368 2.258 -11.446 1.00 95.06 189 ILE A C 1
ATOM 1418 O O . ILE A 1 189 ? 18.894 1.829 -10.396 1.00 95.06 189 ILE A O 1
ATOM 1422 N N . SER A 1 190 ? 19.299 3.555 -11.762 1.00 95.25 190 SER A N 1
ATOM 1423 C CA . SER A 1 190 ? 18.587 4.546 -10.945 1.00 95.25 190 SER A CA 1
ATOM 1424 C C . SER A 1 190 ? 17.068 4.373 -11.036 1.00 95.25 190 SER A C 1
ATOM 1426 O O . SER A 1 190 ? 16.392 4.394 -10.009 1.00 95.25 190 SER A O 1
ATOM 1428 N N . LEU A 1 191 ? 16.536 4.095 -12.232 1.00 93.50 191 LEU A N 1
ATOM 1429 C CA . LEU A 1 191 ? 15.118 3.788 -12.435 1.00 93.50 191 LEU A CA 1
ATOM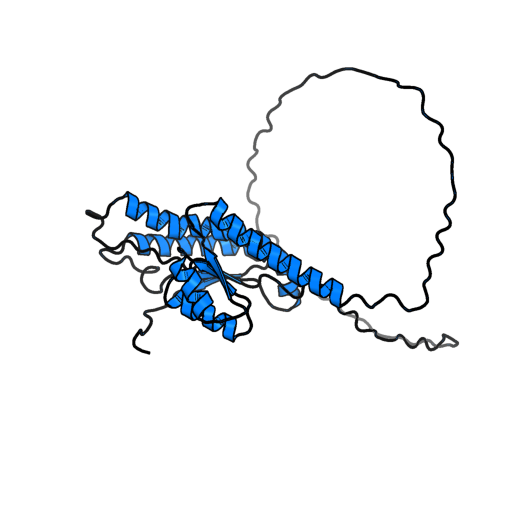 1430 C C . LEU A 1 191 ? 14.751 2.447 -11.787 1.00 93.50 191 LEU A C 1
ATOM 1432 O O . LEU A 1 191 ? 13.729 2.345 -11.109 1.00 93.50 191 LEU A O 1
ATOM 1436 N N . TRP A 1 192 ? 15.607 1.431 -11.942 1.00 93.69 192 TRP A N 1
ATOM 1437 C CA . TRP A 1 192 ? 15.400 0.120 -11.323 1.00 93.69 192 TRP A CA 1
ATOM 1438 C C . TRP A 1 192 ? 15.407 0.192 -9.790 1.00 93.69 192 TRP A C 1
ATOM 1440 O O . TRP A 1 192 ? 14.538 -0.401 -9.153 1.00 93.69 192 TRP A O 1
ATOM 1450 N N . ARG A 1 193 ? 16.329 0.968 -9.195 1.00 93.94 193 ARG A N 1
ATOM 1451 C CA . ARG A 1 193 ? 16.330 1.265 -7.752 1.00 93.94 193 ARG A CA 1
ATOM 1452 C C . ARG A 1 193 ? 15.059 1.993 -7.333 1.00 93.94 193 ARG A C 1
ATOM 1454 O O . ARG A 1 193 ? 14.333 1.445 -6.515 1.00 93.94 193 ARG A O 1
ATOM 1461 N N . ARG A 1 194 ? 14.706 3.112 -7.983 1.00 92.25 194 ARG A N 1
ATOM 1462 C CA . ARG A 1 194 ? 13.496 3.887 -7.643 1.00 92.25 194 ARG A CA 1
ATOM 1463 C C . ARG A 1 194 ? 12.210 3.052 -7.719 1.00 92.25 194 ARG A C 1
ATOM 1465 O O . ARG A 1 194 ? 11.282 3.296 -6.955 1.00 92.25 194 ARG A O 1
ATOM 1472 N N . SER A 1 195 ? 12.155 2.048 -8.597 1.00 92.19 195 SER A N 1
ATOM 1473 C CA . SER A 1 195 ? 11.063 1.064 -8.641 1.00 92.19 195 SER A CA 1
ATOM 1474 C C . SER A 1 195 ? 10.973 0.243 -7.343 1.00 92.19 195 SER A C 1
ATOM 1476 O O . SER A 1 195 ? 9.885 0.115 -6.789 1.00 92.19 195 SER A O 1
ATOM 1478 N N . LEU A 1 196 ? 12.095 -0.249 -6.800 1.00 93.50 196 LEU A N 1
ATOM 1479 C CA . LEU A 1 196 ? 12.117 -0.911 -5.487 1.00 93.50 196 LEU A CA 1
ATOM 1480 C C . LEU A 1 196 ? 11.903 0.065 -4.324 1.00 93.50 196 LEU A C 1
ATOM 1482 O O . LEU A 1 196 ? 11.197 -0.278 -3.378 1.00 93.50 196 LEU A O 1
ATOM 1486 N N . ASP A 1 197 ? 12.465 1.272 -4.391 1.00 93.19 197 ASP A N 1
ATOM 1487 C CA . ASP A 1 197 ? 12.320 2.277 -3.336 1.00 93.19 197 ASP A CA 1
ATOM 1488 C C . ASP A 1 197 ? 10.847 2.683 -3.178 1.00 93.19 197 ASP A C 1
ATOM 1490 O O . ASP A 1 197 ? 10.324 2.668 -2.069 1.00 93.19 197 ASP A O 1
ATOM 1494 N N . MET A 1 198 ? 10.129 2.913 -4.285 1.00 90.75 198 MET A N 1
ATOM 1495 C CA . MET A 1 198 ? 8.678 3.143 -4.273 1.00 90.75 198 MET A CA 1
ATOM 1496 C C . MET A 1 198 ? 7.884 1.908 -3.832 1.00 90.75 198 MET A C 1
ATOM 1498 O O . MET A 1 198 ? 7.012 2.009 -2.969 1.00 90.75 198 MET A O 1
ATOM 1502 N N . ASN A 1 199 ? 8.136 0.744 -4.446 1.00 91.75 199 ASN A N 1
ATOM 1503 C CA . ASN A 1 199 ? 7.241 -0.405 -4.294 1.00 91.75 199 ASN A CA 1
ATOM 1504 C C . ASN A 1 199 ? 7.495 -1.222 -3.019 1.00 91.75 199 ASN A C 1
ATOM 1506 O O . ASN A 1 199 ? 6.565 -1.839 -2.505 1.00 91.75 199 ASN A O 1
ATOM 1510 N N . VAL A 1 200 ? 8.727 -1.250 -2.507 1.00 94.31 200 VAL A N 1
ATOM 1511 C CA . VAL A 1 200 ? 9.134 -2.061 -1.347 1.00 94.31 200 VAL A CA 1
ATOM 1512 C C . VAL A 1 200 ? 9.423 -1.169 -0.144 1.00 94.31 200 VAL A C 1
ATOM 1514 O O . VAL A 1 200 ? 8.761 -1.316 0.882 1.00 94.31 200 VAL A O 1
ATOM 1517 N N . THR A 1 201 ? 10.352 -0.215 -0.260 1.00 95.31 201 THR A N 1
ATOM 1518 C CA . THR A 1 201 ? 10.741 0.648 0.872 1.00 95.31 201 THR A CA 1
ATOM 1519 C C . THR A 1 201 ? 9.589 1.568 1.283 1.00 95.31 201 THR A C 1
ATOM 1521 O O . THR A 1 201 ? 9.20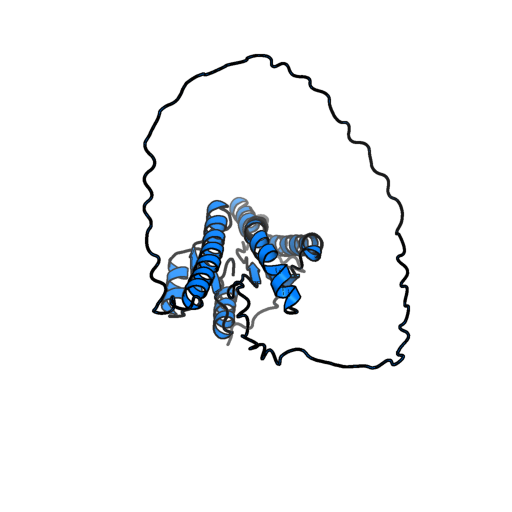2 1.578 2.449 1.00 95.31 201 THR A O 1
ATOM 1524 N N . GLY A 1 202 ? 8.944 2.234 0.322 1.00 93.94 202 GLY A N 1
ATOM 1525 C CA . GLY A 1 202 ? 7.755 3.065 0.530 1.00 93.94 202 GLY A CA 1
ATOM 1526 C C . GLY A 1 202 ? 6.542 2.294 1.064 1.00 93.94 202 GLY A C 1
ATOM 1527 O O . GLY A 1 202 ? 5.756 2.819 1.851 1.00 93.94 202 GLY A O 1
ATOM 1528 N N . THR A 1 203 ? 6.427 1.009 0.722 1.00 93.06 203 THR A N 1
ATOM 1529 C CA . THR A 1 203 ? 5.424 0.083 1.279 1.00 93.06 203 THR A CA 1
ATOM 1530 C C . THR A 1 203 ? 5.700 -0.259 2.747 1.00 93.06 203 THR A C 1
ATOM 1532 O O . THR A 1 203 ? 4.768 -0.304 3.559 1.00 93.06 203 THR A O 1
ATOM 1535 N N . VAL A 1 204 ? 6.967 -0.462 3.122 1.00 96.25 204 VAL A N 1
ATOM 1536 C CA . VAL A 1 204 ? 7.383 -0.648 4.523 1.00 96.25 204 VAL A CA 1
ATOM 1537 C C . VAL A 1 204 ? 7.180 0.643 5.321 1.00 96.25 204 VAL A C 1
ATOM 1539 O O . VAL A 1 204 ? 6.606 0.591 6.405 1.00 96.25 204 VAL A O 1
ATOM 1542 N N . LEU A 1 205 ? 7.537 1.799 4.764 1.00 96.56 205 LEU A N 1
ATOM 1543 C CA . LEU A 1 205 ? 7.322 3.122 5.357 1.00 96.56 205 LEU A CA 1
ATOM 1544 C C . LEU A 1 205 ? 5.826 3.413 5.591 1.00 96.56 205 LEU A C 1
ATOM 1546 O O . LEU A 1 205 ? 5.414 3.724 6.709 1.00 96.56 205 LEU A O 1
ATOM 1550 N N . ALA A 1 206 ? 4.975 3.223 4.577 1.00 95.25 206 ALA A N 1
ATOM 1551 C CA . ALA A 1 206 ? 3.522 3.371 4.710 1.00 95.25 206 ALA A CA 1
ATOM 1552 C C . ALA A 1 206 ? 2.924 2.393 5.737 1.00 95.25 206 ALA A C 1
ATOM 1554 O O . ALA A 1 206 ? 1.998 2.745 6.473 1.00 95.25 206 ALA A O 1
ATOM 1555 N N . THR A 1 207 ? 3.481 1.183 5.840 1.00 96.81 207 THR A N 1
ATOM 1556 C CA . THR A 1 207 ? 3.145 0.226 6.901 1.00 96.81 207 THR A CA 1
ATOM 1557 C C . THR A 1 207 ? 3.545 0.757 8.279 1.00 96.81 207 THR A C 1
ATOM 1559 O O . THR A 1 207 ? 2.712 0.776 9.181 1.00 96.81 207 THR A O 1
ATOM 1562 N N . GLN A 1 208 ? 4.786 1.217 8.457 1.00 97.25 208 GLN A N 1
ATOM 1563 C CA . GLN A 1 208 ? 5.311 1.722 9.730 1.00 97.25 208 GLN A CA 1
ATOM 1564 C C . GLN A 1 208 ? 4.502 2.912 10.255 1.00 97.25 208 GLN A C 1
ATOM 1566 O O . GLN A 1 208 ? 4.132 2.913 11.427 1.00 97.25 208 GLN A O 1
ATOM 1571 N N . GLN A 1 209 ? 4.168 3.872 9.388 1.00 97.31 209 GLN A N 1
ATOM 1572 C CA . GLN A 1 209 ? 3.399 5.058 9.772 1.00 97.31 209 GLN A CA 1
ATOM 1573 C C . GLN A 1 209 ? 1.925 4.717 10.084 1.00 97.31 209 GLN A C 1
ATOM 1575 O O . GLN A 1 209 ? 1.367 5.217 11.058 1.00 97.31 209 GLN A O 1
ATOM 1580 N N . THR A 1 210 ? 1.273 3.825 9.321 1.00 97.06 210 THR A N 1
ATOM 1581 C CA . THR A 1 210 ? -0.161 3.506 9.530 1.00 97.06 210 THR A CA 1
ATOM 1582 C C . THR A 1 210 ? -0.449 2.441 10.596 1.00 97.06 210 THR A C 1
ATOM 1584 O O . THR A 1 210 ? -1.526 2.445 11.202 1.00 97.06 210 THR A O 1
ATOM 1587 N N . LEU A 1 211 ? 0.483 1.521 10.860 1.00 97.12 211 LEU A N 1
ATOM 1588 C CA . LEU A 1 211 ? 0.280 0.400 11.783 1.00 97.12 211 LEU A CA 1
ATOM 1589 C C . LEU A 1 211 ? -0.046 0.816 13.237 1.00 97.12 211 LEU A C 1
ATOM 1591 O O . LEU A 1 211 ? -0.879 0.140 13.846 1.00 97.12 211 LEU A O 1
ATOM 1595 N N . PRO A 1 212 ? 0.516 1.897 13.820 1.00 96.56 212 PRO A N 1
ATOM 1596 C CA . PRO A 1 212 ? 0.091 2.409 15.124 1.00 96.56 212 PRO A CA 1
ATOM 1597 C C . PRO A 1 212 ? -1.405 2.747 15.191 1.00 96.56 212 PRO A C 1
ATOM 1599 O O . PRO A 1 212 ? -2.059 2.412 16.179 1.00 96.56 212 PRO A O 1
ATOM 1602 N N . LEU A 1 213 ? -1.978 3.329 14.128 1.00 95.56 213 LEU A N 1
ATOM 1603 C CA . LEU A 1 213 ? -3.410 3.641 14.065 1.00 95.56 213 LEU A CA 1
ATOM 1604 C C . LEU A 1 213 ? -4.266 2.368 13.979 1.00 95.56 213 LEU A C 1
ATOM 1606 O O . LEU A 1 213 ? -5.257 2.255 14.697 1.00 95.56 213 LEU A O 1
ATOM 1610 N N . LEU A 1 214 ? -3.854 1.376 13.179 1.00 96.19 214 LEU A N 1
ATOM 1611 C CA . LEU A 1 214 ? -4.526 0.067 13.127 1.00 96.19 214 LEU A CA 1
ATOM 1612 C C . LEU A 1 214 ? -4.461 -0.663 14.482 1.00 96.19 214 LEU A C 1
ATOM 1614 O O . LEU A 1 214 ? -5.436 -1.281 14.900 1.00 96.19 214 LEU A O 1
ATOM 1618 N N . LYS A 1 215 ? -3.343 -0.557 15.211 1.00 95.56 215 LYS A N 1
ATOM 1619 C CA . LYS A 1 215 ? -3.207 -1.106 16.573 1.00 95.56 215 LYS A CA 1
ATOM 1620 C C . LYS A 1 215 ? -4.078 -0.356 17.596 1.00 95.56 215 LYS A C 1
ATOM 1622 O O . LYS A 1 215 ? -4.634 -1.001 18.481 1.00 95.56 215 LYS A O 1
ATOM 1627 N N . LYS A 1 216 ? -4.263 0.967 17.454 1.00 93.25 216 LYS A N 1
ATOM 1628 C CA . LYS A 1 216 ? -5.182 1.792 18.277 1.00 93.25 216 LYS A CA 1
ATOM 1629 C C . LYS A 1 216 ? -6.653 1.379 18.086 1.00 93.25 216 LYS A C 1
ATOM 1631 O O . LYS A 1 216 ? -7.416 1.424 19.047 1.00 93.25 216 LYS A O 1
ATOM 1636 N N . THR A 1 217 ? -7.055 0.932 16.889 1.00 91.50 217 THR A N 1
ATOM 1637 C CA . THR A 1 217 ? -8.441 0.499 16.600 1.00 91.50 217 THR A CA 1
ATOM 1638 C C . THR A 1 217 ? -8.701 -0.997 16.817 1.00 91.50 217 THR A C 1
ATOM 1640 O O . THR A 1 217 ? -9.857 -1.388 17.005 1.00 91.50 217 THR A O 1
ATOM 1643 N N . ALA A 1 218 ? -7.663 -1.841 16.840 1.00 92.00 218 ALA A N 1
ATOM 1644 C CA . ALA A 1 218 ? -7.812 -3.298 16.875 1.00 92.00 218 ALA A CA 1
ATOM 1645 C C . ALA A 1 218 ? -8.685 -3.856 18.015 1.00 92.00 218 ALA A C 1
ATOM 1647 O O . ALA A 1 218 ? -9.596 -4.626 17.697 1.00 92.00 218 ALA A O 1
ATOM 1648 N N . PRO A 1 219 ? -8.524 -3.464 19.300 1.00 90.50 219 PRO A N 1
ATOM 1649 C CA . PRO A 1 219 ? -9.334 -4.028 20.385 1.00 90.50 219 PRO A CA 1
ATOM 1650 C C . PRO A 1 219 ? -10.840 -3.821 20.168 1.00 90.50 219 PRO A C 1
ATOM 1652 O O . PRO A 1 219 ? -11.629 -4.749 20.329 1.00 90.50 219 PRO A O 1
ATOM 1655 N N . ARG A 1 220 ? -11.231 -2.631 19.692 1.00 85.44 220 ARG A N 1
ATOM 1656 C CA . ARG A 1 220 ? -12.632 -2.241 19.447 1.00 85.44 220 ARG A CA 1
ATOM 1657 C C . ARG A 1 220 ? -13.268 -2.951 18.264 1.00 85.44 220 ARG A C 1
ATOM 1659 O O . ARG A 1 220 ? -14.476 -3.187 18.246 1.00 85.44 220 ARG A O 1
ATOM 1666 N N . LEU A 1 221 ? -12.465 -3.287 17.261 1.00 86.75 221 LEU A N 1
ATOM 1667 C CA . LEU A 1 221 ? -12.930 -4.089 16.138 1.00 86.75 221 LEU A CA 1
ATOM 1668 C C . LEU A 1 221 ? -13.076 -5.554 16.564 1.00 86.75 221 LEU A C 1
ATOM 1670 O O . LEU A 1 221 ? -14.113 -6.143 16.263 1.00 86.75 221 LEU A O 1
ATOM 1674 N N . VAL A 1 222 ? -12.137 -6.095 17.349 1.00 88.00 222 VAL A N 1
ATOM 1675 C CA . VAL A 1 222 ? -12.197 -7.468 17.886 1.00 88.00 222 VAL A CA 1
ATOM 1676 C C . VAL A 1 222 ? -13.405 -7.664 18.813 1.00 88.00 222 VAL A C 1
ATOM 1678 O O . VAL A 1 222 ? -14.133 -8.643 18.641 1.00 88.00 222 VAL A O 1
ATOM 1681 N N . GLU A 1 223 ? -13.705 -6.704 19.699 1.00 87.31 223 GLU A N 1
ATOM 1682 C CA . GLU A 1 223 ? -14.960 -6.644 20.481 1.00 87.31 223 GLU A CA 1
ATOM 1683 C C . GLU A 1 223 ? -16.202 -6.811 19.580 1.00 87.31 223 GLU A C 1
ATOM 1685 O O . GLU A 1 223 ? -17.108 -7.591 19.875 1.00 87.31 223 GLU A O 1
ATOM 1690 N N . LYS A 1 224 ? -16.215 -6.125 18.429 1.00 85.12 224 LYS A N 1
ATOM 1691 C CA . LYS A 1 224 ? -17.297 -6.155 17.429 1.00 85.12 224 LYS A CA 1
ATOM 1692 C C . LYS A 1 224 ? -17.195 -7.330 16.435 1.00 85.12 224 LYS A C 1
ATOM 1694 O O . LYS A 1 224 ? -17.886 -7.315 15.417 1.00 85.12 224 LYS A O 1
ATOM 1699 N N . ARG A 1 225 ? -16.363 -8.349 16.706 1.00 88.44 225 ARG A N 1
ATOM 1700 C CA . ARG A 1 225 ? -16.075 -9.505 15.822 1.00 88.44 225 ARG A CA 1
ATOM 1701 C C . ARG A 1 225 ? -15.581 -9.111 14.417 1.00 88.44 225 ARG A C 1
ATOM 1703 O O . ARG A 1 225 ? -15.906 -9.757 13.421 1.00 88.44 225 ARG A O 1
ATOM 1710 N N . ARG A 1 226 ? -14.794 -8.040 14.337 1.00 90.69 226 ARG A N 1
ATOM 1711 C CA . ARG A 1 226 ? -14.084 -7.560 13.141 1.00 90.69 226 ARG A CA 1
ATOM 1712 C C . ARG A 1 226 ? 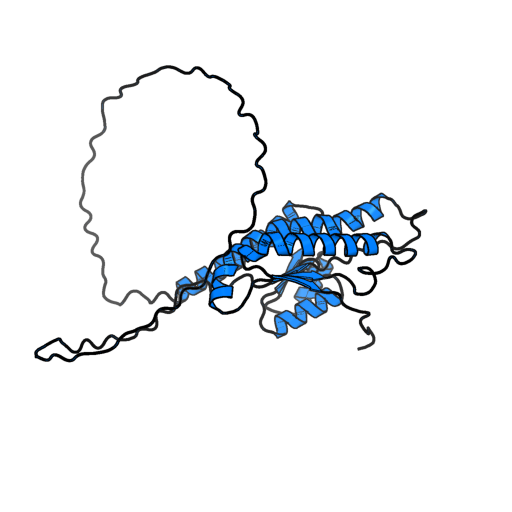-12.586 -7.450 13.450 1.00 90.69 226 ARG A C 1
ATOM 1714 O O . ARG A 1 226 ? -12.155 -7.628 14.582 1.00 90.69 226 ARG A O 1
ATOM 1721 N N . THR A 1 227 ? -11.799 -7.114 12.442 1.00 93.12 227 THR A N 1
ATOM 1722 C CA . THR A 1 227 ? -10.351 -6.898 12.541 1.00 93.12 227 THR A CA 1
ATOM 1723 C C . THR A 1 227 ? -9.972 -5.695 11.677 1.00 93.12 227 THR A C 1
ATOM 1725 O O . THR A 1 227 ? -10.535 -5.543 10.585 1.00 93.12 227 THR A O 1
ATOM 1728 N N . PRO A 1 228 ? -9.055 -4.817 12.120 1.00 96.19 228 PRO A N 1
ATOM 1729 C CA . PRO A 1 228 ? -8.396 -3.879 11.227 1.00 96.19 228 PRO A CA 1
ATOM 1730 C C . PRO A 1 228 ? -7.475 -4.649 10.279 1.00 96.19 228 PRO A C 1
ATOM 1732 O O . PRO A 1 228 ? -6.834 -5.625 10.675 1.00 96.19 228 PRO A O 1
ATOM 1735 N N . ARG A 1 229 ? -7.416 -4.220 9.018 1.00 96.94 229 ARG A N 1
ATOM 1736 C CA . ARG A 1 229 ? -6.719 -4.951 7.951 1.00 96.94 229 ARG A CA 1
ATOM 1737 C C . ARG A 1 229 ? -5.605 -4.124 7.335 1.00 96.94 229 ARG A C 1
ATOM 1739 O O . ARG A 1 229 ? -5.820 -2.970 6.978 1.00 96.94 229 ARG A O 1
ATOM 1746 N N . LEU A 1 230 ? -4.453 -4.747 7.133 1.00 97.25 230 LEU A N 1
ATOM 1747 C CA . LEU A 1 230 ? -3.381 -4.235 6.292 1.00 97.25 230 LEU A CA 1
ATOM 1748 C C . LEU A 1 230 ? -3.278 -5.128 5.052 1.00 97.25 230 LEU A C 1
ATOM 1750 O O . LEU A 1 230 ? -2.968 -6.315 5.153 1.00 97.25 230 LEU A O 1
ATOM 1754 N N . ILE A 1 231 ? -3.607 -4.565 3.892 1.00 97.00 231 ILE A N 1
ATOM 1755 C CA . ILE A 1 231 ? -3.781 -5.294 2.635 1.00 97.00 231 ILE A CA 1
ATOM 1756 C C . ILE A 1 231 ? -2.689 -4.869 1.654 1.00 97.00 231 ILE A C 1
ATOM 1758 O O . ILE A 1 231 ? -2.678 -3.733 1.184 1.00 97.00 231 ILE A O 1
ATOM 1762 N N . PHE A 1 232 ? -1.792 -5.793 1.329 1.00 95.25 232 PHE A N 1
ATOM 1763 C CA . PHE A 1 232 ? -0.763 -5.634 0.304 1.00 95.25 232 PHE A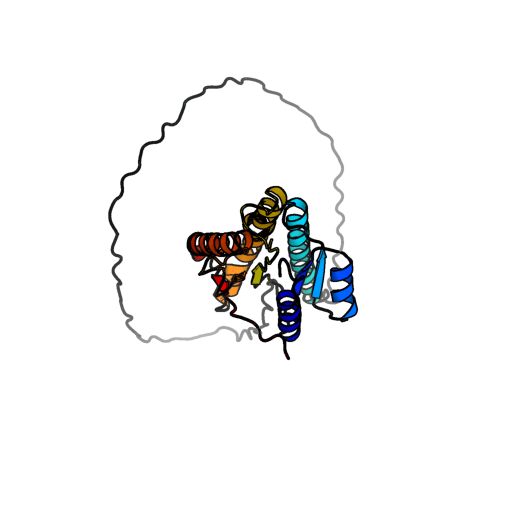 CA 1
ATOM 1764 C C . PHE A 1 232 ? -1.320 -6.138 -1.029 1.00 95.25 232 PHE A C 1
ATOM 1766 O O . PHE A 1 232 ? -1.728 -7.300 -1.112 1.00 95.25 232 PHE A O 1
ATOM 1773 N N . VAL A 1 233 ? -1.334 -5.303 -2.067 1.00 92.50 233 VAL A N 1
ATOM 1774 C CA . VAL A 1 233 ? -1.663 -5.739 -3.432 1.00 92.50 233 VAL A CA 1
ATOM 1775 C C . VAL A 1 233 ? -0.376 -6.173 -4.139 1.00 92.50 233 VAL A C 1
ATOM 1777 O O . VAL A 1 233 ? 0.623 -5.462 -4.120 1.00 92.50 233 VAL A O 1
ATOM 1780 N N . SER A 1 234 ? -0.403 -7.369 -4.723 1.00 92.56 234 SER A N 1
ATOM 1781 C CA . SER A 1 234 ? 0.672 -7.972 -5.524 1.00 92.56 234 SER A CA 1
ATOM 1782 C C . SER A 1 234 ? 0.083 -8.405 -6.880 1.00 92.56 234 SER A C 1
ATOM 1784 O O . SER A 1 234 ? -0.837 -7.777 -7.394 1.00 92.56 234 SER A O 1
ATOM 1786 N N . SER A 1 235 ? 0.556 -9.499 -7.479 1.00 90.69 235 SER A N 1
ATOM 1787 C CA . SER A 1 235 ? -0.036 -10.116 -8.669 1.00 90.69 235 SER A CA 1
ATOM 1788 C C . SER A 1 235 ? 0.041 -11.635 -8.588 1.00 90.69 235 SER A C 1
ATOM 1790 O O . SER A 1 235 ? 1.048 -12.194 -8.152 1.00 90.69 235 SER A O 1
ATOM 1792 N N . ALA A 1 236 ? -0.986 -12.315 -9.097 1.00 90.38 236 ALA A N 1
ATOM 1793 C CA . ALA A 1 236 ? -0.971 -13.761 -9.300 1.00 90.38 236 ALA A CA 1
ATOM 1794 C C . ALA A 1 236 ? 0.081 -14.219 -10.330 1.00 90.38 236 ALA A C 1
ATOM 1796 O O . ALA A 1 236 ? 0.397 -15.407 -10.374 1.00 90.38 236 ALA A O 1
ATOM 1797 N N . ILE A 1 237 ? 0.636 -13.303 -11.136 1.00 91.94 237 ILE A N 1
ATOM 1798 C CA . ILE A 1 237 ? 1.689 -13.595 -12.115 1.00 91.94 237 ILE A CA 1
ATOM 1799 C C . ILE A 1 237 ? 3.052 -13.162 -11.568 1.00 91.94 237 ILE A C 1
ATOM 1801 O O . ILE A 1 237 ? 3.845 -14.011 -11.168 1.00 91.94 237 ILE A O 1
ATOM 1805 N N . THR A 1 238 ? 3.332 -11.859 -11.488 1.00 91.75 238 THR A N 1
ATOM 1806 C CA . THR A 1 238 ? 4.678 -11.347 -11.155 1.00 91.75 238 THR A CA 1
ATOM 1807 C C . THR A 1 238 ? 5.086 -11.545 -9.689 1.00 91.75 238 THR A C 1
ATOM 1809 O O . THR A 1 238 ? 6.269 -11.439 -9.378 1.00 91.75 238 THR A O 1
ATOM 1812 N N . GLY A 1 239 ? 4.149 -11.903 -8.801 1.00 90.25 239 GLY A N 1
ATOM 1813 C CA . GLY A 1 239 ? 4.425 -12.373 -7.435 1.00 90.25 239 GLY A CA 1
ATOM 1814 C C . GLY A 1 239 ? 4.631 -13.890 -7.304 1.00 90.25 239 GLY A C 1
ATOM 1815 O O . GLY A 1 239 ? 4.762 -14.387 -6.193 1.00 90.25 239 GLY A O 1
ATOM 1816 N N . ASN A 1 240 ? 4.603 -14.645 -8.409 1.00 91.00 240 ASN A N 1
ATOM 1817 C CA . ASN A 1 240 ? 4.875 -16.092 -8.440 1.00 91.00 240 ASN A CA 1
ATOM 1818 C C . ASN A 1 240 ? 5.874 -16.500 -9.548 1.00 91.00 240 ASN A C 1
ATOM 1820 O O . ASN A 1 240 ? 6.382 -17.620 -9.535 1.00 91.00 240 ASN A O 1
ATOM 1824 N N . LEU A 1 241 ? 6.112 -15.636 -10.542 1.00 93.38 241 LEU A N 1
ATOM 1825 C CA . LEU A 1 241 ? 6.906 -15.922 -11.736 1.00 93.38 241 LEU A CA 1
ATOM 1826 C C . LEU A 1 241 ? 7.720 -14.691 -12.157 1.00 93.38 241 LEU A C 1
ATOM 1828 O O . LEU A 1 241 ? 7.168 -13.613 -12.369 1.00 93.38 241 LEU A O 1
ATOM 1832 N N . GLY A 1 242 ? 9.030 -14.869 -12.342 1.00 93.44 242 GLY A N 1
ATOM 1833 C CA . GLY A 1 242 ? 9.891 -13.858 -12.955 1.00 93.44 242 GLY A CA 1
ATOM 1834 C C . GLY A 1 242 ? 9.680 -13.797 -14.469 1.00 93.44 242 GLY A C 1
ATOM 1835 O O . GLY A 1 242 ? 10.013 -14.749 -15.174 1.00 93.44 242 GLY A O 1
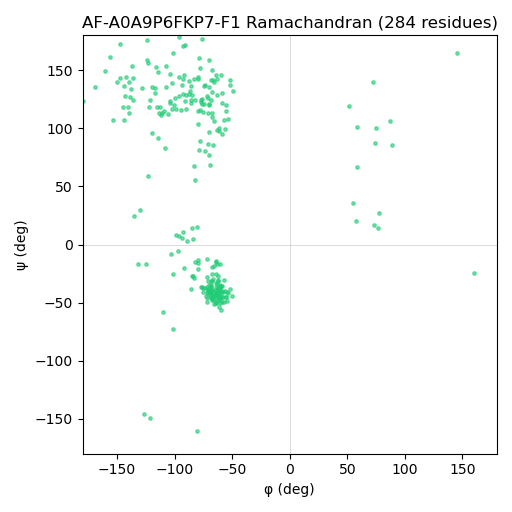ATOM 1836 N N . LEU A 1 243 ? 9.145 -12.684 -14.974 1.00 92.94 243 LEU A N 1
ATOM 1837 C CA . LEU A 1 243 ? 8.925 -12.472 -16.408 1.00 92.94 243 LEU A CA 1
ATOM 1838 C C . LEU A 1 243 ? 10.118 -11.762 -17.082 1.00 92.94 243 LEU A C 1
ATOM 1840 O O . LEU A 1 243 ? 10.677 -10.821 -16.502 1.00 92.94 243 LEU A O 1
ATOM 1844 N N . PRO A 1 244 ? 10.480 -12.139 -18.328 1.00 94.12 244 PRO A N 1
ATOM 1845 C CA . PRO A 1 244 ? 11.438 -11.393 -19.139 1.00 94.12 244 PRO A CA 1
ATOM 1846 C C . PRO A 1 244 ? 11.066 -9.911 -19.239 1.00 94.12 244 PRO A C 1
ATOM 1848 O O . PRO A 1 244 ? 9.900 -9.559 -19.411 1.00 94.12 244 PRO A O 1
ATOM 1851 N N . SER A 1 245 ? 12.068 -9.044 -19.119 1.00 94.44 245 SER A N 1
ATOM 1852 C CA . SER A 1 245 ? 11.929 -7.583 -19.176 1.00 94.44 245 SER A CA 1
ATOM 1853 C C . SER A 1 245 ? 10.967 -6.949 -18.151 1.00 94.44 245 SER A C 1
ATOM 1855 O O . SER A 1 245 ? 10.526 -5.815 -18.338 1.00 94.44 245 SER A O 1
ATOM 1857 N N . GLN A 1 246 ? 10.657 -7.645 -17.047 1.00 94.06 246 GLN A N 1
ATOM 1858 C CA . GLN A 1 246 ? 9.845 -7.127 -15.930 1.00 94.06 246 GLN A CA 1
ATOM 1859 C C . GLN A 1 246 ? 10.508 -7.337 -14.553 1.00 94.06 246 GLN A C 1
ATOM 1861 O O . GLN A 1 246 ? 9.825 -7.508 -13.540 1.00 94.06 246 GLN A O 1
ATOM 1866 N N . SER A 1 247 ? 11.845 -7.362 -14.491 1.00 93.94 247 SER A N 1
ATOM 1867 C CA . SER A 1 247 ? 12.577 -7.779 -13.285 1.00 93.94 247 SER A CA 1
ATOM 1868 C C . SER A 1 247 ? 12.285 -6.920 -12.046 1.00 93.94 247 SER A C 1
ATOM 1870 O O . SER A 1 247 ? 12.204 -7.481 -10.955 1.00 93.94 247 SER A O 1
ATOM 1872 N N . SER A 1 248 ? 12.077 -5.601 -12.187 1.00 93.81 248 SER A N 1
ATOM 1873 C CA . SER A 1 248 ? 11.841 -4.713 -11.034 1.00 93.81 248 SER A CA 1
ATOM 1874 C C . SER A 1 248 ? 10.492 -4.978 -10.358 1.00 93.81 248 SER A C 1
ATOM 1876 O O . SER A 1 248 ? 10.439 -5.109 -9.136 1.00 93.81 248 SER A O 1
ATOM 1878 N N . ILE A 1 249 ? 9.410 -5.135 -11.131 1.00 91.44 249 ILE A N 1
ATOM 1879 C CA . ILE A 1 249 ? 8.077 -5.441 -10.590 1.00 91.44 249 ILE A CA 1
ATOM 1880 C C . ILE A 1 249 ? 7.995 -6.882 -10.073 1.00 91.44 249 ILE A C 1
ATOM 1882 O O . ILE A 1 249 ? 7.421 -7.106 -9.010 1.00 91.44 249 ILE A O 1
ATOM 1886 N N . CYS A 1 250 ? 8.649 -7.846 -10.733 1.00 94.12 250 CYS A N 1
ATOM 1887 C CA . CYS A 1 250 ? 8.735 -9.212 -10.207 1.00 94.12 250 CYS A CA 1
ATOM 1888 C C . CYS A 1 250 ? 9.449 -9.238 -8.845 1.00 94.12 250 CYS A C 1
ATOM 1890 O O . CYS A 1 250 ? 8.928 -9.811 -7.889 1.00 94.12 250 CYS A O 1
ATOM 1892 N N . ALA A 1 251 ? 10.602 -8.568 -8.726 1.00 94.38 251 ALA A N 1
ATOM 1893 C CA . ALA A 1 251 ? 11.333 -8.452 -7.465 1.00 94.38 251 ALA A CA 1
ATOM 1894 C C . ALA A 1 251 ? 10.521 -7.702 -6.392 1.00 94.38 251 ALA A C 1
ATOM 1896 O O . ALA A 1 251 ? 10.460 -8.157 -5.252 1.00 94.38 251 ALA A O 1
ATOM 1897 N N . SER A 1 252 ? 9.842 -6.610 -6.770 1.00 94.38 252 SER A N 1
ATOM 1898 C CA . SER A 1 252 ? 8.961 -5.839 -5.879 1.00 94.38 252 SER A CA 1
ATOM 1899 C C . SER A 1 252 ? 7.863 -6.717 -5.276 1.00 94.38 252 SER A C 1
ATOM 1901 O O . SER A 1 252 ? 7.671 -6.723 -4.064 1.00 94.38 252 SER A O 1
ATOM 1903 N N . HIS A 1 253 ? 7.165 -7.493 -6.108 1.00 93.69 253 HIS A N 1
ATOM 1904 C CA . HIS A 1 253 ? 6.036 -8.320 -5.683 1.00 93.69 253 HIS A CA 1
ATOM 1905 C C . HIS A 1 253 ? 6.478 -9.459 -4.753 1.00 93.69 253 HIS A C 1
ATOM 1907 O O . HIS A 1 253 ? 5.912 -9.616 -3.674 1.00 93.69 253 HIS A O 1
ATOM 1913 N N . HIS A 1 254 ? 7.547 -10.186 -5.098 1.00 95.56 254 HIS A N 1
ATOM 1914 C CA . HIS A 1 254 ? 8.098 -11.227 -4.219 1.00 95.56 254 HIS A CA 1
ATOM 1915 C C . HIS A 1 254 ? 8.605 -10.646 -2.880 1.00 95.56 254 HIS A C 1
ATOM 1917 O O . HIS A 1 254 ? 8.409 -11.258 -1.829 1.00 95.56 254 HIS A O 1
ATOM 1923 N N . ALA A 1 255 ? 9.215 -9.453 -2.888 1.00 95.69 255 ALA A N 1
ATOM 1924 C CA . ALA A 1 255 ? 9.685 -8.788 -1.671 1.00 95.69 255 ALA A CA 1
ATOM 1925 C C . ALA A 1 255 ? 8.528 -8.329 -0.764 1.00 95.69 255 ALA A C 1
ATOM 1927 O O . ALA A 1 255 ? 8.548 -8.598 0.438 1.00 95.69 255 ALA A O 1
ATOM 1928 N N . MET A 1 256 ? 7.492 -7.696 -1.325 1.00 93.38 256 MET A N 1
ATOM 1929 C CA . MET A 1 256 ? 6.298 -7.286 -0.574 1.00 93.38 256 MET A CA 1
ATOM 1930 C C . MET A 1 256 ? 5.562 -8.466 0.059 1.00 93.38 256 MET A C 1
ATOM 1932 O O . MET A 1 256 ? 5.046 -8.352 1.168 1.00 93.38 256 MET A O 1
ATOM 1936 N N . GLU A 1 257 ? 5.514 -9.608 -0.621 1.00 95.56 257 GLU A N 1
ATOM 1937 C CA . GLU A 1 257 ? 4.883 -10.813 -0.088 1.00 95.56 257 GLU A CA 1
ATOM 1938 C C . GLU A 1 257 ? 5.651 -11.405 1.094 1.00 95.56 257 GLU A C 1
ATOM 1940 O O . GLU A 1 257 ? 5.033 -11.798 2.086 1.00 95.56 257 GLU A O 1
ATOM 1945 N N . ALA A 1 258 ? 6.986 -11.403 1.032 1.00 97.00 258 ALA A N 1
ATOM 1946 C CA . ALA A 1 258 ? 7.832 -11.788 2.159 1.00 97.00 258 ALA A CA 1
ATOM 1947 C C . ALA A 1 258 ? 7.657 -10.831 3.356 1.00 97.00 258 ALA A C 1
ATOM 1949 O O . ALA A 1 258 ? 7.518 -11.290 4.492 1.00 97.00 258 ALA A O 1
ATOM 1950 N N . VAL A 1 259 ? 7.577 -9.516 3.106 1.00 96.56 259 VAL A N 1
ATOM 1951 C CA . VAL A 1 259 ? 7.256 -8.502 4.130 1.00 96.56 259 VAL A CA 1
ATOM 1952 C C . VAL A 1 259 ? 5.887 -8.776 4.759 1.00 96.56 259 VAL A C 1
ATOM 1954 O O . VAL A 1 259 ? 5.778 -8.846 5.983 1.00 96.56 259 VAL A O 1
ATOM 1957 N N . ALA A 1 260 ? 4.849 -8.996 3.948 1.00 96.50 260 ALA A N 1
ATOM 1958 C CA . ALA A 1 260 ? 3.496 -9.266 4.427 1.00 96.50 260 ALA A CA 1
ATOM 1959 C C . ALA A 1 260 ? 3.398 -10.571 5.242 1.00 96.50 260 ALA A C 1
ATOM 1961 O O . ALA A 1 260 ? 2.615 -10.647 6.191 1.00 96.50 260 ALA A O 1
ATOM 1962 N N . ASP A 1 261 ? 4.181 -11.601 4.905 1.00 97.12 261 ASP A N 1
ATOM 1963 C CA . ASP A 1 261 ? 4.201 -12.853 5.663 1.00 97.12 261 ASP A CA 1
ATOM 1964 C C . ASP A 1 261 ? 5.003 -12.763 6.973 1.00 97.12 261 ASP A C 1
ATOM 1966 O O . ASP A 1 261 ? 4.569 -13.321 7.983 1.00 97.12 261 ASP A O 1
ATOM 1970 N N . SER A 1 262 ? 6.116 -12.017 7.014 1.00 97.88 262 SER A N 1
ATOM 1971 C CA . SER A 1 262 ? 6.793 -11.686 8.283 1.00 97.88 262 SER A CA 1
ATOM 1972 C C . SER A 1 262 ? 5.845 -10.925 9.209 1.00 97.88 262 SER A C 1
ATOM 1974 O O . SER A 1 262 ? 5.501 -11.399 10.298 1.00 97.88 262 SER A O 1
ATOM 1976 N N . LEU A 1 263 ? 5.309 -9.810 8.707 1.00 97.88 263 LEU A N 1
ATOM 1977 C CA . LEU A 1 263 ? 4.495 -8.874 9.470 1.00 97.88 263 LEU A CA 1
ATOM 1978 C C . LEU A 1 263 ? 3.243 -9.530 10.059 1.00 97.88 263 LEU A C 1
ATOM 1980 O O . LEU A 1 263 ? 2.867 -9.231 11.191 1.00 97.88 263 LEU A O 1
ATOM 1984 N N . ARG A 1 264 ? 2.628 -10.483 9.344 1.00 97.44 264 ARG A N 1
ATOM 1985 C CA . ARG A 1 264 ? 1.500 -11.287 9.844 1.00 97.44 264 ARG A CA 1
ATOM 1986 C C . ARG A 1 264 ? 1.797 -11.939 11.196 1.00 97.44 264 ARG A C 1
ATOM 1988 O O . ARG A 1 264 ? 0.915 -11.989 12.048 1.00 97.44 264 ARG A O 1
ATOM 1995 N N . ARG A 1 265 ? 3.027 -12.418 11.415 1.00 97.44 265 ARG A N 1
ATOM 1996 C CA . ARG A 1 265 ? 3.458 -13.042 12.679 1.00 97.44 265 ARG A CA 1
ATOM 1997 C C . ARG A 1 265 ? 3.710 -11.996 13.766 1.00 97.44 265 ARG A C 1
ATOM 1999 O O . ARG A 1 265 ? 3.379 -12.228 14.926 1.00 97.44 265 ARG A O 1
ATOM 2006 N N . GLU A 1 266 ? 4.247 -10.842 13.380 1.00 97.75 266 GLU A N 1
ATOM 2007 C CA . GLU A 1 266 ? 4.567 -9.720 14.270 1.00 97.75 266 GLU A CA 1
ATOM 2008 C C . GLU A 1 266 ? 3.310 -9.041 14.843 1.00 97.75 266 GLU A C 1
ATOM 2010 O O . GLU A 1 266 ? 3.291 -8.660 16.015 1.00 97.75 266 GLU A O 1
ATOM 2015 N N . VAL A 1 267 ? 2.245 -8.895 14.042 1.00 97.38 267 VAL A N 1
ATOM 2016 C CA . VAL A 1 267 ? 1.047 -8.119 14.426 1.00 97.38 267 VAL A CA 1
ATOM 2017 C C . VAL A 1 267 ? -0.164 -8.958 14.841 1.00 97.38 267 VAL A C 1
ATOM 2019 O O . VAL A 1 267 ? -1.106 -8.392 15.396 1.00 97.38 267 VAL A O 1
ATOM 2022 N N . ALA A 1 268 ? -0.139 -10.287 14.678 1.00 94.81 268 ALA A N 1
ATOM 2023 C CA . ALA A 1 268 ? -1.251 -11.170 15.062 1.00 94.81 268 ALA A CA 1
ATOM 2024 C C . ALA A 1 268 ? -1.689 -10.996 16.531 1.00 94.81 268 ALA A C 1
ATOM 2026 O O . ALA A 1 268 ? -2.880 -10.907 16.821 1.00 94.81 268 ALA A O 1
ATOM 2027 N N . LYS A 1 269 ? -0.735 -10.866 17.468 1.00 94.06 269 LYS A N 1
ATOM 2028 C CA . LYS A 1 269 ? -1.033 -10.612 18.895 1.00 94.06 269 LYS A CA 1
ATOM 2029 C C . LYS A 1 269 ? -1.671 -9.243 19.163 1.00 94.06 269 LYS A C 1
ATOM 2031 O O . LYS A 1 269 ? -2.257 -9.055 20.221 1.00 94.06 269 LYS A O 1
ATOM 2036 N N . ALA A 1 270 ? -1.554 -8.302 18.227 1.00 94.25 270 ALA A N 1
ATOM 2037 C CA . ALA A 1 270 ? -2.190 -6.990 18.293 1.00 94.25 270 ALA A CA 1
ATOM 2038 C C . ALA A 1 270 ? -3.557 -6.951 17.580 1.00 94.25 270 ALA A C 1
ATOM 2040 O O . ALA A 1 270 ? -4.138 -5.878 17.469 1.00 94.25 270 ALA A O 1
ATOM 2041 N N . GLY A 1 271 ? -4.068 -8.088 17.086 1.00 95.31 271 GLY A N 1
ATOM 2042 C CA . GLY A 1 271 ? -5.396 -8.186 16.470 1.00 95.31 271 GLY A CA 1
ATOM 2043 C C . GLY A 1 271 ? -5.520 -7.561 15.076 1.00 95.31 271 GLY A C 1
ATOM 2044 O O . GLY A 1 271 ? -6.638 -7.306 14.639 1.00 95.31 271 GLY A O 1
ATOM 2045 N N . VAL A 1 272 ? -4.404 -7.295 14.387 1.00 97.38 272 VAL A N 1
ATOM 2046 C CA . VAL A 1 272 ? -4.388 -6.750 13.017 1.00 97.38 272 VAL A CA 1
ATOM 2047 C C . VAL A 1 272 ? -4.228 -7.893 12.010 1.00 97.38 272 VAL A C 1
ATOM 2049 O O . VAL A 1 272 ? -3.287 -8.678 12.112 1.00 97.38 272 VAL A O 1
ATOM 2052 N N . ASP A 1 273 ? -5.107 -7.966 11.011 1.00 97.62 273 ASP A N 1
ATOM 2053 C CA . ASP A 1 273 ? -5.004 -8.947 9.924 1.00 97.62 273 ASP A CA 1
ATOM 2054 C C . ASP A 1 273 ? -4.087 -8.428 8.811 1.00 97.62 273 ASP A C 1
ATOM 2056 O O . ASP A 1 273 ? -4.349 -7.375 8.225 1.00 97.62 273 ASP A O 1
ATOM 2060 N N . VAL A 1 274 ? -3.051 -9.194 8.454 1.00 98.19 274 VAL A N 1
ATOM 2061 C CA . VAL A 1 274 ? -2.195 -8.903 7.289 1.00 98.19 274 VAL A CA 1
ATOM 2062 C C . VAL A 1 274 ? -2.569 -9.811 6.124 1.00 98.19 274 VAL A C 1
ATOM 2064 O O . VAL A 1 274 ? -2.413 -11.035 6.184 1.00 98.19 274 VAL A O 1
ATOM 2067 N N . ILE A 1 275 ? -3.035 -9.205 5.036 1.00 97.19 275 ILE A N 1
ATOM 2068 C CA . ILE A 1 275 ? -3.574 -9.876 3.850 1.00 97.19 275 ILE A CA 1
ATOM 2069 C C . ILE A 1 275 ? -2.682 -9.542 2.651 1.00 97.19 275 ILE A C 1
ATOM 2071 O O . ILE A 1 275 ? -2.348 -8.381 2.437 1.00 97.19 275 ILE A O 1
ATOM 2075 N N . CYS A 1 276 ? -2.328 -10.545 1.846 1.00 95.12 276 CYS A N 1
ATOM 2076 C CA . CYS A 1 276 ? -1.806 -10.315 0.500 1.00 95.12 276 CYS A CA 1
ATOM 2077 C C . CYS A 1 276 ? -2.911 -10.638 -0.510 1.00 95.12 276 CYS A C 1
ATOM 2079 O O . CYS A 1 276 ? -3.459 -11.741 -0.499 1.00 95.12 276 CYS A O 1
ATOM 2081 N N . LEU A 1 277 ? -3.244 -9.671 -1.361 1.00 93.69 277 LEU A N 1
ATOM 2082 C CA . LEU A 1 277 ? -4.189 -9.820 -2.457 1.00 93.69 277 LEU A CA 1
ATOM 2083 C C . LEU A 1 277 ? -3.405 -10.010 -3.760 1.00 93.69 277 LEU A C 1
ATOM 2085 O O . LEU A 1 277 ? -2.640 -9.135 -4.161 1.00 93.69 277 LEU A O 1
ATOM 2089 N N . LYS A 1 278 ? -3.613 -11.148 -4.429 1.00 92.75 278 LYS A N 1
ATOM 2090 C CA . LYS A 1 278 ? -2.998 -11.481 -5.721 1.00 92.75 278 LYS A CA 1
ATOM 2091 C C . LYS A 1 278 ? -4.045 -11.423 -6.848 1.00 92.75 278 LYS A C 1
ATOM 2093 O O . LYS A 1 278 ? -4.598 -12.469 -7.191 1.00 92.75 278 LYS A O 1
ATOM 2098 N N . PRO A 1 279 ? -4.362 -10.243 -7.414 1.00 88.38 279 PRO A N 1
ATOM 2099 C CA . PRO A 1 279 ? -5.205 -10.149 -8.603 1.00 88.38 279 PRO A CA 1
ATOM 2100 C C . PRO A 1 279 ? -4.595 -10.913 -9.787 1.00 88.38 279 PRO A C 1
ATOM 2102 O O . PRO A 1 279 ? -3.372 -10.987 -9.944 1.00 88.38 279 PRO A O 1
ATOM 2105 N N . GLY A 1 280 ? -5.465 -11.493 -10.616 1.00 84.81 280 GLY A N 1
ATOM 2106 C CA . GLY A 1 280 ? -5.102 -12.034 -11.926 1.00 84.81 280 GLY A CA 1
ATOM 2107 C C . GLY A 1 280 ? -5.009 -10.937 -12.989 1.00 84.81 280 GLY A C 1
ATOM 2108 O O . GLY A 1 280 ? -4.909 -9.754 -12.673 1.00 84.81 280 GLY A O 1
ATOM 2109 N N . ILE A 1 281 ? -5.084 -11.329 -14.262 1.00 75.38 281 ILE A N 1
ATOM 2110 C CA . ILE A 1 281 ? -5.275 -10.374 -15.361 1.00 75.38 281 ILE A CA 1
ATOM 2111 C C . ILE A 1 281 ? -6.702 -9.824 -15.258 1.00 75.38 281 ILE A C 1
ATOM 2113 O O . ILE A 1 281 ? -7.659 -10.597 -15.301 1.00 75.38 281 ILE A O 1
ATOM 2117 N N . ALA A 1 282 ? -6.840 -8.507 -15.112 1.00 66.56 282 ALA A N 1
ATOM 2118 C CA . ALA A 1 282 ? -8.127 -7.833 -15.234 1.00 66.56 282 ALA A CA 1
ATOM 2119 C C . ALA A 1 282 ? -8.534 -7.752 -16.714 1.00 66.56 282 ALA A C 1
ATOM 2121 O O . ALA A 1 282 ? -7.712 -7.428 -17.572 1.00 66.56 282 ALA A O 1
ATOM 2122 N N . ASP A 1 283 ? -9.800 -8.040 -17.013 1.00 59.69 283 ASP A N 1
ATOM 2123 C CA . ASP A 1 283 ? -10.363 -7.845 -18.349 1.00 59.69 283 ASP A CA 1
ATOM 2124 C C . ASP A 1 283 ? -10.714 -6.361 -18.525 1.00 59.69 283 ASP A C 1
ATOM 2126 O O . ASP A 1 283 ? -11.696 -5.876 -17.970 1.00 59.69 283 ASP A O 1
ATOM 2130 N N . SER A 1 284 ? -9.881 -5.628 -19.265 1.00 53.84 284 SER A N 1
ATOM 2131 C CA . SER A 1 284 ? -10.009 -4.180 -19.475 1.00 53.84 284 SER A CA 1
ATOM 2132 C C . SER A 1 284 ? -11.036 -3.788 -20.549 1.00 53.84 284 SER A C 1
ATOM 2134 O O . SER A 1 284 ? -11.024 -2.654 -21.028 1.00 53.84 284 SER A O 1
ATOM 2136 N N . THR A 1 285 ? -11.917 -4.711 -20.955 1.00 43.31 285 THR A N 1
ATOM 2137 C CA . THR A 1 285 ? -12.902 -4.500 -22.032 1.00 43.31 285 THR A CA 1
ATOM 2138 C C . THR A 1 285 ? -14.317 -4.138 -21.552 1.00 43.31 285 THR A C 1
ATOM 2140 O O . THR A 1 285 ? -15.237 -4.084 -22.376 1.00 43.31 285 THR A O 1
ATOM 2143 N N . ARG A 1 286 ? -14.516 -3.885 -20.248 1.00 34.00 286 ARG A N 1
ATOM 2144 C CA . ARG A 1 286 ? -15.810 -3.543 -19.626 1.00 34.00 286 ARG A CA 1
ATOM 2145 C C . ARG A 1 286 ? -15.692 -2.502 -18.518 1.00 34.00 286 ARG A C 1
ATOM 2147 O O . ARG A 1 286 ? -14.706 -2.582 -17.760 1.00 34.00 286 ARG A O 1
#

Sequence (286 aa):
VVNGSTPEGSALVLSLEQQGFIVFVGVADSAQLEEFYRRGLQDIHPVIVDLTEEDSVKAFVDKVAAFIEQQNDHLLMEIAPEPWPGTTLQSEAQSESASSPSSLVFVQEEEDPSLATSQIHPFELSGPATIACSTQSEPASEHGSSDHGTTASTSKSGMRCDPWPLYMLTAVIINPHTAVHGEIATVDISLWRRSLDMNVTGTVLATQQTLPLLKKTAPRLVEKRRTPRLIFVSSAITGNLGLPSQSSICASHHAMEAVADSLRREVAKAGVDVICLKPGIADSTR

InterPro domains:
  IPR002347 Short-chain dehydrogenase/reductase SDR [PF00106] (181-284)
  IPR036291 NAD(P)-binding domain superfamily [SSF51735] (4-70)
  IPR036291 NAD(P)-binding domain superfamily [SSF51735] (170-284)

Mean predicted aligned error: 15.48 Å

pLDDT: mean 72.44, std 28.39, range [21.34, 98.19]

Nearest PDB structures (foldseek):
  4tkm-assembly1_B  TM=7.685E-01  e=1.229E-08  Sphingomonas sp. A1
  4tkl-assembly1_A-2  TM=7.739E-01  e=4.127E-08  Sphingomonas sp. A1
  4tkm-assembly1_A-2  TM=7.773E-01  e=6.701E-08  Sphingomonas sp. A1
  4w7h-assembly1_A-2  TM=8.337E-01  e=5.256E-07  Sphingomonas sp. A1
  4w7i-assembly2_D  TM=7.775E-01  e=1.564E-06  Sphingomonas sp. A1

Foldseek 3Di:
DEALQDPVSVVVQVVCVVVVAQAEYEYADDVSVVVVVVVVRDSYHYDHAALLDLVRLLVSLVVVVVVLVVVLVVVLVVPDDDDPPPPDDDDPPDDDDDDDDDDDDDDDDDDDDDDDDDDDDDDDDDDDDDDDDDDDDDDDDDDDDDDDDDDPPPPPPPPPPPSDRPDAQQEDEHDQDLFQFDAPVPDDPVSLVVLLSRLPVSLVSNCVSCVVRQLVCQVVQVVVVHHREYEYEAAPDLCVDDDGRGNSNSVSRVNVVVVLVVVCVVCVVSRYHRYYDHDYDDDPPD

Secondary structure (DSSP, 8-state):
-BS--SHHHHHHHHHHHTTT--EEEEESSHHHHHHHHHTT-SSEEEEE--SS-HHHHHHHHHHHHHHHHHHHHHHHHHHSPPPPTT------------------------------PPP-PPPPP----PPPP--------------------------------S----EEEE-------S-TTTS-HHHHHHHHIIIIIHHHHHHHHHHHHHHHHHHHHHHTT---EEEEE--TTTTT---TT-HHHHHHHHHHHHHHHHHHHHHGGGTPEEEEE------TT-